Protein AF-A0A8H5H8T7-F1 (afdb_monomer)

Organism: NCBI:txid117010

pLDDT: mean 87.68, std 16.03, range [37.44, 98.06]

Foldseek 3Di:
DDDDDDDPVVVVVVLVVLLQVLLVVLLVLLVVLVPDDPPDDGDDLVRSQVVSQVVCCVPVVDRDGDDSVVSVCVNVVNHDPVVVVLVVDPDDPLLVVVLVVVVVVCVVVVHDDDPVVSVVSSVVSVVVLVVLQVVLVVVQVVLVVVVVVLVVVLVVQQVVLVVQCVVCVVVVHDRPDDRDDRDDGDDRDDRPDRRDDPDDPDPPPDDPPPPPPPPPPPDDD

Mean predicted aligned error: 10.7 Å

Sequence (221 aa):
MGGRAKPEDEKRRIFVEIQDKWMDKAVEVYKEEQKKLPGEKRLGLRGVCKLMEERCWKEDKTQISLDKSTLTRRLNGVPSQAKSNANGGWLTEGEADAIINYANQMAREGWPLSRRRILEHANEIKQAHAEALAAWKKLEQERKARKAEMRRTYLEAVKLWDAERDAARLEKRRVRWAKPKQGKFEKAIPRPRKPEIGGSEGEDELQAEPDEEQSEEEDDD

Structure (mmCIF, N/CA/C/O backbone):
data_AF-A0A8H5H8T7-F1
#
_entry.id   AF-A0A8H5H8T7-F1
#
loop_
_atom_site.group_PDB
_atom_site.id
_atom_site.type_symbol
_atom_site.label_atom_id
_atom_site.label_alt_id
_atom_site.label_comp_id
_atom_site.label_asym_id
_atom_site.label_entity_id
_atom_site.label_seq_id
_atom_site.pdbx_PDB_ins_code
_atom_site.Cartn_x
_atom_site.Cartn_y
_atom_site.Cartn_z
_atom_site.occupancy
_atom_site.B_iso_or_equiv
_atom_site.auth_seq_id
_atom_site.auth_comp_id
_atom_site.auth_asym_id
_atom_site.auth_atom_id
_atom_site.pdbx_PDB_model_num
ATOM 1 N N . MET A 1 1 ? -39.290 -0.443 23.636 1.00 49.28 1 MET A N 1
ATOM 2 C CA . MET A 1 1 ? -37.983 -1.084 23.906 1.00 49.28 1 MET A CA 1
ATOM 3 C C . MET A 1 1 ? -36.893 -0.060 23.615 1.00 49.28 1 MET A C 1
ATOM 5 O O . MET A 1 1 ? -36.591 0.160 22.451 1.00 49.28 1 MET A O 1
ATOM 9 N N . GLY A 1 2 ? -36.383 0.649 24.627 1.00 65.69 2 GLY A N 1
ATOM 10 C CA . GLY A 1 2 ? -35.261 1.577 24.427 1.00 65.69 2 GLY A CA 1
ATOM 11 C C . GLY A 1 2 ? -33.999 0.793 24.065 1.00 65.69 2 GLY A C 1
ATOM 12 O O . GLY A 1 2 ? -33.690 -0.192 24.734 1.00 65.69 2 GLY A O 1
ATOM 13 N N . GLY A 1 3 ? -33.314 1.176 22.985 1.00 78.81 3 GLY A N 1
ATOM 14 C CA . GLY A 1 3 ? -32.076 0.518 22.563 1.00 78.81 3 GLY A CA 1
ATOM 15 C C . GLY A 1 3 ? -31.022 0.571 23.671 1.00 78.81 3 GLY A C 1
ATOM 16 O O . GLY A 1 3 ? -30.878 1.593 24.344 1.00 78.81 3 GLY A O 1
ATOM 17 N N . ARG A 1 4 ? -30.292 -0.531 23.882 1.00 85.44 4 ARG A N 1
ATOM 18 C CA . ARG A 1 4 ? -29.160 -0.544 24.818 1.00 85.44 4 ARG A CA 1
ATOM 19 C C . ARG A 1 4 ? -28.134 0.497 24.370 1.00 85.44 4 ARG A C 1
ATOM 21 O O . ARG A 1 4 ? -27.863 0.634 23.179 1.00 85.44 4 ARG A O 1
ATOM 28 N N . ALA A 1 5 ? -27.566 1.224 25.329 1.00 90.31 5 ALA A N 1
ATOM 29 C CA . ALA A 1 5 ? -26.489 2.160 25.044 1.00 90.31 5 ALA A CA 1
ATOM 30 C C . ALA A 1 5 ? -25.315 1.424 24.380 1.00 90.31 5 ALA A C 1
ATOM 32 O O . ALA A 1 5 ? -24.941 0.332 24.811 1.00 90.31 5 ALA A O 1
ATOM 33 N N . LYS A 1 6 ? -24.731 2.038 23.347 1.00 92.31 6 LYS A N 1
ATOM 34 C CA . LYS A 1 6 ? -23.556 1.488 22.664 1.00 92.31 6 LYS A CA 1
ATOM 35 C C . LYS A 1 6 ? -22.368 1.334 23.632 1.00 92.31 6 LYS A C 1
ATOM 37 O O . LYS A 1 6 ? -22.202 2.211 24.497 1.00 92.31 6 LYS A O 1
ATOM 42 N N . PRO A 1 7 ? -21.530 0.293 23.470 1.00 94.31 7 PRO A N 1
ATOM 43 C CA . PRO A 1 7 ? -20.249 0.167 24.159 1.00 94.31 7 PRO A CA 1
ATOM 44 C C . PRO A 1 7 ? -19.359 1.397 23.947 1.00 94.31 7 PRO A C 1
ATOM 46 O O . PRO A 1 7 ? -19.470 2.098 22.939 1.00 94.31 7 PRO A O 1
ATOM 49 N N . GLU A 1 8 ? -18.464 1.667 24.894 1.00 94.12 8 GLU A N 1
ATOM 50 C CA . GLU A 1 8 ? -17.597 2.849 24.843 1.00 94.12 8 GLU A CA 1
ATOM 51 C C . GLU A 1 8 ? -16.650 2.833 23.633 1.00 94.12 8 GLU A C 1
ATOM 53 O O . GLU A 1 8 ? -16.491 3.852 22.962 1.00 94.12 8 GLU A O 1
ATOM 58 N N . ASP A 1 9 ? -16.104 1.668 23.288 1.00 90.38 9 ASP A N 1
ATOM 59 C CA . ASP A 1 9 ? -15.211 1.513 22.135 1.00 90.38 9 ASP A CA 1
ATOM 60 C C . ASP A 1 9 ? -15.915 1.805 20.810 1.00 90.38 9 ASP A C 1
ATOM 62 O O . ASP A 1 9 ? -15.348 2.449 19.928 1.00 90.38 9 ASP A O 1
ATOM 66 N N . GLU A 1 10 ? -17.173 1.382 20.676 1.00 90.19 10 GLU A N 1
ATOM 67 C CA . GLU A 1 10 ? -17.972 1.662 19.483 1.00 90.19 10 GLU A CA 1
ATOM 68 C C . GLU A 1 10 ? -18.228 3.168 19.349 1.00 90.19 10 GLU A C 1
ATOM 70 O O . GLU A 1 10 ? -18.085 3.733 18.267 1.00 90.19 10 GLU A O 1
ATOM 75 N N . LYS A 1 11 ? -18.520 3.851 20.464 1.00 94.19 11 LYS A N 1
ATOM 76 C CA . LYS A 1 11 ? -18.667 5.314 20.482 1.00 94.19 11 LYS A CA 1
ATOM 77 C C . LYS A 1 11 ? -17.374 6.019 20.070 1.00 94.19 11 LYS A C 1
ATOM 79 O O . LYS A 1 11 ? -17.434 6.972 19.298 1.00 94.19 11 LYS A O 1
ATOM 84 N N . ARG A 1 12 ? -16.214 5.551 20.551 1.00 93.38 12 ARG A N 1
ATOM 85 C CA . ARG A 1 12 ? -14.900 6.102 20.175 1.00 93.38 12 ARG A CA 1
ATOM 86 C C . ARG A 1 12 ? -14.615 5.920 18.686 1.00 93.38 12 ARG A C 1
ATOM 88 O O . ARG A 1 12 ? -14.176 6.872 18.053 1.00 93.38 12 ARG A O 1
ATOM 95 N N . ARG A 1 13 ? -14.899 4.740 18.121 1.00 91.38 13 ARG A N 1
ATOM 96 C CA . ARG A 1 13 ? -14.734 4.475 16.678 1.00 91.38 13 ARG A CA 1
ATOM 97 C C . ARG A 1 13 ? -15.587 5.417 15.838 1.00 91.38 13 ARG A C 1
ATOM 99 O O . ARG A 1 13 ? -15.044 6.124 14.999 1.00 91.38 13 ARG A O 1
ATOM 106 N N . ILE A 1 14 ? -16.878 5.514 16.157 1.00 93.44 14 ILE A N 1
ATOM 107 C CA . ILE A 1 14 ? -17.809 6.419 15.469 1.00 93.44 14 ILE A CA 1
ATOM 108 C C . ILE A 1 14 ? -17.325 7.872 15.564 1.00 93.44 14 ILE A C 1
ATOM 110 O O . ILE A 1 14 ? -17.352 8.601 14.578 1.00 93.44 14 ILE A O 1
ATOM 114 N N . PHE A 1 15 ? -16.846 8.303 16.735 1.00 95.31 15 PHE A N 1
ATOM 115 C CA . PHE A 1 15 ? -16.309 9.653 16.900 1.00 95.31 15 PHE A CA 1
ATOM 116 C C . PHE A 1 15 ? -15.083 9.907 16.010 1.00 95.31 15 PHE A C 1
ATOM 118 O O . PHE A 1 15 ? -15.017 10.946 15.356 1.00 95.31 15 PHE A O 1
ATOM 125 N N . VAL A 1 16 ? -14.135 8.965 15.954 1.00 94.00 16 VAL A N 1
ATOM 126 C CA . VAL A 1 16 ? -12.942 9.068 15.096 1.00 94.00 16 VAL A CA 1
ATOM 127 C C . VAL A 1 16 ? -13.328 9.095 13.618 1.00 94.00 16 VAL A C 1
ATOM 129 O O . VAL A 1 16 ? -12.803 9.923 12.880 1.00 94.00 16 VAL A O 1
ATOM 132 N N . GLU A 1 17 ? -14.272 8.255 13.191 1.00 94.00 17 GLU A N 1
ATOM 133 C CA . GLU A 1 17 ? -14.780 8.233 11.812 1.00 94.00 17 GLU A CA 1
ATOM 134 C C . GLU A 1 17 ? -15.420 9.568 11.420 1.00 94.00 17 GLU A C 1
ATOM 136 O O . GLU A 1 17 ? -15.121 10.116 10.358 1.00 94.00 17 GLU A O 1
ATOM 141 N N . ILE A 1 18 ? -16.255 10.133 12.297 1.00 96.56 18 ILE A N 1
ATOM 142 C CA . ILE A 1 18 ? -16.854 11.455 12.092 1.00 96.56 18 ILE A CA 1
ATOM 143 C C . ILE A 1 18 ? -15.755 12.520 12.020 1.00 96.56 18 ILE A C 1
ATOM 145 O O . ILE A 1 18 ? -15.755 13.347 11.108 1.00 96.56 18 ILE A O 1
ATOM 149 N N . GLN A 1 19 ? -14.791 12.503 12.941 1.00 96.00 19 GLN A N 1
ATOM 150 C CA . GLN A 1 19 ? -13.699 13.473 12.940 1.00 96.00 19 GLN A CA 1
ATOM 151 C C . GLN A 1 19 ? -12.858 13.390 11.656 1.00 96.00 19 GLN A C 1
ATOM 153 O O . GLN A 1 19 ? -12.556 14.427 11.067 1.00 96.00 19 GLN A O 1
ATOM 158 N N . ASP A 1 20 ? -12.526 12.182 11.190 1.00 95.75 20 ASP A N 1
ATOM 159 C CA . ASP A 1 20 ? -11.781 11.960 9.947 1.00 95.75 20 ASP A CA 1
ATOM 160 C C . ASP A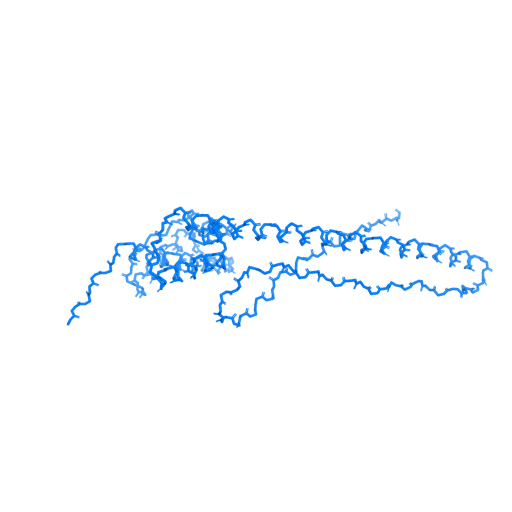 1 20 ? -12.579 12.413 8.715 1.00 95.75 20 ASP A C 1
ATOM 162 O O . ASP A 1 20 ? -12.031 13.130 7.876 1.00 95.75 20 ASP A O 1
ATOM 166 N N . LYS A 1 21 ? -13.881 12.096 8.646 1.00 96.56 21 LYS A N 1
ATOM 167 C CA . LYS A 1 21 ? -14.803 12.572 7.597 1.00 96.56 21 LYS A CA 1
ATOM 168 C C . LYS A 1 21 ? -14.786 14.098 7.492 1.00 96.56 21 LYS A C 1
ATOM 170 O O . LYS A 1 21 ? -14.656 14.650 6.401 1.00 96.56 21 LYS A O 1
ATOM 175 N N . TRP A 1 22 ? -14.913 14.795 8.620 1.00 97.88 22 TRP A N 1
ATOM 176 C CA . TRP A 1 22 ? -14.922 16.260 8.633 1.00 97.88 22 TRP A CA 1
ATOM 177 C C . TRP A 1 22 ? -13.547 16.875 8.384 1.00 97.88 22 TRP A C 1
ATOM 179 O O . TRP A 1 22 ? -13.467 17.947 7.785 1.00 97.88 22 TRP A O 1
ATOM 189 N N . MET A 1 23 ? -12.470 16.198 8.783 1.00 97.62 23 MET A N 1
ATOM 190 C CA . MET A 1 23 ? -11.109 16.622 8.461 1.00 97.62 23 MET A CA 1
ATOM 191 C C . MET A 1 23 ? -10.834 16.521 6.955 1.00 97.62 23 MET A C 1
ATOM 193 O O . MET A 1 23 ? -10.253 17.441 6.386 1.00 97.62 23 MET A O 1
ATOM 197 N N . ASP A 1 24 ? -11.289 15.452 6.296 1.00 96.81 24 ASP A N 1
ATOM 198 C CA . ASP A 1 24 ? -11.138 15.284 4.847 1.00 96.81 24 ASP A CA 1
ATOM 199 C C . ASP A 1 24 ? -11.961 16.352 4.085 1.00 96.81 24 ASP A C 1
ATOM 201 O O . ASP A 1 24 ? -11.412 17.046 3.226 1.00 96.81 24 ASP A O 1
ATOM 205 N N . LYS A 1 25 ? -13.212 16.626 4.499 1.00 97.81 25 LYS A N 1
ATOM 206 C CA . LYS A 1 25 ? -14.002 17.767 3.977 1.00 97.81 25 LYS A CA 1
ATOM 207 C C . LYS A 1 25 ? -13.293 19.117 4.181 1.00 97.81 25 LYS A C 1
ATOM 209 O O . LYS A 1 25 ? -13.325 19.982 3.308 1.00 97.81 25 LYS A O 1
ATOM 214 N N . ALA A 1 26 ? -12.642 19.324 5.329 1.00 98.00 26 ALA A N 1
ATOM 215 C CA . ALA A 1 26 ? -11.899 20.556 5.608 1.00 98.00 26 ALA A CA 1
ATOM 216 C C . ALA A 1 26 ? -10.717 20.752 4.643 1.00 98.00 26 ALA A C 1
ATOM 218 O O . ALA A 1 26 ? -10.440 21.879 4.226 1.00 98.00 26 ALA A O 1
ATOM 219 N N . VAL A 1 27 ? -10.029 19.665 4.272 1.00 97.94 27 VAL A N 1
ATOM 220 C CA . VAL A 1 27 ? -8.942 19.686 3.280 1.00 97.94 27 VAL A CA 1
ATOM 221 C C . VAL A 1 27 ? -9.466 20.132 1.917 1.00 97.94 27 VAL A C 1
ATOM 223 O O . VAL A 1 27 ? -8.838 20.975 1.276 1.00 97.94 27 VAL A O 1
ATOM 226 N N . GLU A 1 28 ? -10.606 19.596 1.483 1.00 97.69 28 GLU A N 1
ATOM 227 C CA . GLU A 1 28 ? -11.241 19.948 0.206 1.00 97.69 28 GLU A CA 1
ATOM 228 C C . GLU A 1 28 ? -11.635 21.424 0.165 1.00 97.69 28 GLU A C 1
ATOM 230 O O . GLU A 1 28 ? -11.179 22.155 -0.716 1.00 97.69 28 GLU A O 1
ATOM 235 N N . VAL A 1 29 ? -12.365 21.893 1.182 1.00 97.69 29 VAL A N 1
ATOM 236 C CA . VAL A 1 29 ? -12.776 23.302 1.287 1.00 97.69 29 VAL A CA 1
ATOM 237 C C . VAL A 1 29 ? -11.561 24.227 1.289 1.00 97.69 29 VAL A C 1
ATOM 239 O O . VAL A 1 29 ? -11.560 25.252 0.613 1.00 97.69 29 VAL A O 1
ATOM 242 N N . TYR A 1 30 ? -10.484 23.873 1.995 1.00 97.62 30 TYR A N 1
ATOM 243 C CA . TYR A 1 30 ? -9.270 24.687 1.974 1.00 97.62 30 TYR A CA 1
ATOM 244 C C . TYR A 1 30 ? -8.609 24.723 0.587 1.00 97.62 30 TYR A C 1
ATOM 246 O O . TYR A 1 30 ? -8.163 25.785 0.150 1.00 97.62 30 TYR A O 1
ATOM 254 N N . LYS A 1 31 ? -8.556 23.593 -0.131 1.00 96.44 31 LYS A N 1
ATOM 255 C CA . LYS A 1 31 ? -8.033 23.545 -1.507 1.00 96.44 31 LYS A CA 1
ATOM 256 C C . LYS A 1 31 ? -8.865 24.406 -2.459 1.00 96.44 31 LYS A C 1
ATOM 258 O O . LYS A 1 31 ? -8.295 25.054 -3.332 1.00 96.44 31 LYS A O 1
ATOM 263 N N . GLU A 1 32 ? -10.183 24.441 -2.289 1.00 95.62 32 GLU A N 1
ATOM 264 C CA . GLU A 1 32 ? -11.080 25.316 -3.054 1.00 95.62 32 GLU A CA 1
ATOM 265 C C . GLU A 1 32 ? -10.865 26.797 -2.720 1.00 95.62 32 GLU A C 1
ATOM 267 O O . GLU A 1 32 ? -10.724 27.619 -3.623 1.00 95.62 32 GLU A O 1
ATOM 272 N N . GLU A 1 33 ? -10.741 27.140 -1.434 1.00 94.62 33 GLU A N 1
ATOM 273 C CA . GLU A 1 33 ? -10.436 28.503 -0.979 1.00 94.62 33 GLU A CA 1
ATOM 274 C C . GLU A 1 33 ? -9.112 29.030 -1.556 1.00 94.62 33 GLU A C 1
ATOM 276 O O . GLU A 1 33 ? -9.006 30.213 -1.885 1.00 94.62 33 GLU A O 1
ATOM 281 N N . GLN A 1 34 ? -8.104 28.166 -1.731 1.00 92.00 34 GLN A N 1
ATOM 282 C CA . GLN A 1 34 ? -6.826 28.558 -2.339 1.00 92.00 34 GLN A CA 1
ATOM 283 C C . GLN A 1 34 ? -6.922 28.860 -3.840 1.00 92.00 34 GLN A C 1
ATOM 285 O O . GLN A 1 34 ? -6.110 29.632 -4.349 1.00 92.00 34 GLN A O 1
ATOM 290 N N . LYS A 1 35 ? -7.917 28.305 -4.543 1.00 93.38 35 LYS A N 1
ATOM 291 C CA . LYS A 1 35 ? -8.147 28.561 -5.976 1.00 93.38 35 LYS A CA 1
ATOM 292 C C . LYS A 1 35 ? -8.864 29.887 -6.246 1.00 93.38 35 LYS A C 1
ATOM 294 O O . LYS A 1 35 ? -8.907 30.318 -7.395 1.00 93.38 35 LYS A O 1
ATOM 299 N N . LYS A 1 36 ? -9.430 30.537 -5.223 1.00 93.19 36 LYS A N 1
ATOM 300 C CA . LYS A 1 36 ? -10.144 31.814 -5.379 1.00 93.19 36 LYS A CA 1
ATOM 301 C C . LYS A 1 36 ? -9.232 32.917 -5.905 1.00 93.19 36 LYS A C 1
ATOM 303 O O . LYS A 1 36 ? -8.044 32.962 -5.579 1.00 93.19 36 LYS A O 1
ATOM 308 N N . LEU A 1 37 ? -9.795 33.841 -6.680 1.00 85.94 37 LEU A N 1
ATOM 309 C CA . LEU A 1 37 ? -9.050 34.940 -7.293 1.00 85.94 37 LEU A CA 1
ATOM 310 C C . LEU A 1 37 ? -8.370 35.839 -6.240 1.00 85.94 37 LEU A C 1
ATOM 312 O O . LEU A 1 37 ? -8.864 35.979 -5.114 1.00 85.94 37 LEU A O 1
ATOM 316 N N . PRO A 1 38 ? -7.221 36.452 -6.575 1.00 78.00 38 PRO A N 1
ATOM 317 C CA . PRO A 1 38 ? -6.584 37.434 -5.707 1.00 78.00 38 PRO A CA 1
ATOM 318 C C . PRO A 1 38 ? -7.497 38.664 -5.566 1.00 78.00 38 PRO A C 1
ATOM 320 O O . PRO A 1 38 ? -7.753 39.364 -6.539 1.00 78.00 38 PRO A O 1
ATOM 323 N N . GLY A 1 39 ? -8.015 38.906 -4.359 1.00 82.94 39 GLY A N 1
ATOM 324 C CA . GLY A 1 39 ? -8.925 40.022 -4.052 1.00 82.94 39 GLY A CA 1
ATOM 325 C C . GLY A 1 39 ? -10.120 39.620 -3.185 1.00 82.94 39 GLY A C 1
ATOM 326 O O . GLY A 1 39 ? -10.625 40.432 -2.412 1.00 82.94 39 GLY A O 1
ATOM 327 N N . GLU A 1 40 ? -10.525 38.350 -3.231 1.00 88.62 40 GLU A N 1
ATOM 328 C CA . GLU A 1 40 ? -11.533 37.816 -2.315 1.00 88.62 40 GLU A CA 1
ATOM 329 C C . GLU A 1 40 ? -10.920 37.477 -0.950 1.00 88.62 40 GLU A C 1
ATOM 331 O O . GLU A 1 40 ? -9.778 37.019 -0.843 1.00 88.62 40 GLU A O 1
ATOM 336 N N . LYS A 1 41 ? -11.690 37.679 0.127 1.00 90.38 41 LYS A N 1
ATOM 337 C CA . LYS A 1 41 ? -11.270 37.289 1.478 1.00 90.38 41 LYS A CA 1
ATOM 338 C C . LYS A 1 41 ? -11.201 35.763 1.566 1.00 90.38 41 LYS A C 1
ATOM 340 O O . LYS A 1 41 ? -12.230 35.104 1.691 1.00 90.38 41 LYS A O 1
ATOM 345 N N . ARG A 1 42 ? -9.986 35.215 1.530 1.00 93.88 42 ARG A N 1
ATOM 346 C CA . ARG A 1 42 ? -9.734 33.778 1.701 1.00 93.88 42 ARG A CA 1
ATOM 347 C C . ARG A 1 42 ? -9.799 33.386 3.171 1.00 93.88 42 ARG A C 1
ATOM 349 O O . ARG A 1 42 ? -9.248 34.072 4.037 1.00 93.88 42 ARG A O 1
ATOM 356 N N . LEU A 1 43 ? -10.428 32.249 3.452 1.00 94.88 43 LEU A N 1
ATOM 357 C CA . LEU A 1 43 ? -10.388 31.667 4.789 1.00 94.88 43 LEU A CA 1
ATOM 358 C C . LEU A 1 43 ? -9.017 31.028 5.043 1.00 94.88 43 LEU A C 1
ATOM 360 O O . LEU A 1 43 ? -8.555 30.166 4.300 1.00 94.88 43 LEU A O 1
ATOM 364 N N . GLY A 1 44 ? -8.361 31.433 6.132 1.00 95.62 44 GLY A N 1
ATOM 365 C CA . GLY A 1 44 ? -7.180 30.727 6.630 1.00 95.62 44 GLY A CA 1
ATOM 366 C C . GLY A 1 44 ? -7.551 29.369 7.240 1.00 95.62 44 GLY A C 1
ATOM 367 O O . GLY A 1 44 ? -8.705 29.138 7.598 1.00 95.62 44 GLY A O 1
ATOM 368 N N . LEU A 1 45 ? -6.558 28.499 7.456 1.00 96.69 45 LEU A N 1
ATOM 369 C CA . LEU A 1 45 ? -6.741 27.145 8.014 1.00 96.69 45 LEU A CA 1
ATOM 370 C C . LEU A 1 45 ? -7.634 27.109 9.268 1.00 96.69 45 LEU A C 1
ATOM 372 O O . LEU A 1 45 ? -8.567 26.320 9.347 1.00 96.69 45 LEU A O 1
ATOM 376 N N . ARG A 1 46 ? -7.396 28.010 10.237 1.00 97.56 46 ARG A N 1
ATOM 377 C CA . ARG A 1 46 ? -8.214 28.099 11.464 1.00 97.56 46 ARG A CA 1
ATOM 378 C C . ARG A 1 46 ? -9.674 28.469 11.178 1.00 97.56 46 ARG A C 1
ATOM 380 O O . ARG A 1 46 ? -10.557 28.023 11.901 1.00 97.56 46 ARG A O 1
ATOM 387 N N . GLY A 1 47 ? -9.912 29.313 10.172 1.00 97.44 47 GLY A N 1
ATOM 388 C CA . GLY A 1 47 ? -11.256 29.709 9.755 1.00 97.44 47 GLY A CA 1
ATOM 389 C C . GLY A 1 47 ? -12.009 28.537 9.134 1.00 97.44 47 GLY A C 1
ATOM 390 O O . GLY A 1 47 ? -13.157 28.300 9.494 1.00 97.44 47 GLY A O 1
ATOM 391 N N . VAL A 1 48 ? -11.330 27.754 8.289 1.00 97.81 48 VAL A N 1
ATOM 392 C CA . VAL A 1 48 ? -11.890 26.523 7.715 1.00 97.81 48 VAL A CA 1
ATOM 393 C C . VAL A 1 48 ? -12.213 25.498 8.805 1.00 97.81 48 VAL A C 1
ATOM 395 O O . VAL A 1 48 ? -13.317 24.963 8.798 1.00 97.81 48 VAL A O 1
ATOM 398 N N . CYS A 1 49 ? -11.323 25.277 9.783 1.00 98.06 49 CYS A N 1
ATOM 399 C CA . CYS A 1 49 ? -11.606 24.376 10.910 1.00 98.06 49 CYS A CA 1
ATOM 400 C C . CYS A 1 49 ? -12.894 24.769 11.650 1.00 98.06 49 CYS A C 1
ATOM 402 O O . CYS A 1 49 ? -13.786 23.940 11.781 1.00 98.06 49 CYS A O 1
ATOM 404 N N . LYS A 1 50 ? -13.030 26.039 12.063 1.00 97.94 50 LYS A N 1
ATOM 405 C CA . LYS A 1 50 ? -14.233 26.524 12.765 1.00 97.94 50 LYS A CA 1
ATOM 406 C C . LYS A 1 50 ? -15.501 26.367 11.927 1.00 97.94 50 LYS A C 1
ATOM 408 O O . LYS A 1 50 ? -16.518 25.899 12.426 1.00 97.94 50 LYS A O 1
ATOM 413 N N . LEU A 1 51 ? -15.426 26.711 10.639 1.00 97.62 51 LEU A N 1
ATOM 414 C CA . LEU A 1 51 ? -16.545 26.549 9.713 1.00 97.62 51 LEU A CA 1
ATOM 415 C C . LEU A 1 51 ? -16.991 25.080 9.627 1.00 97.62 51 LEU A C 1
ATOM 41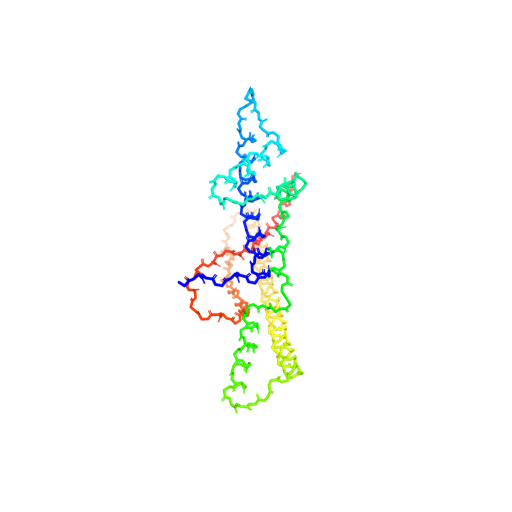7 O O . LEU A 1 51 ? -18.188 24.800 9.600 1.00 97.62 51 LEU A O 1
ATOM 421 N N . MET A 1 52 ? -16.042 24.141 9.581 1.00 98.06 52 MET A N 1
ATOM 422 C CA . MET A 1 52 ? -16.351 22.711 9.531 1.00 98.06 52 MET A CA 1
ATOM 423 C C . MET A 1 52 ? -16.879 22.174 10.866 1.00 98.06 52 MET A C 1
ATOM 425 O O . MET A 1 52 ? -17.792 21.354 10.849 1.00 98.06 52 MET A O 1
ATOM 429 N N . GLU A 1 53 ? -16.387 22.657 12.010 1.00 97.88 53 GLU A N 1
ATOM 430 C CA . GLU A 1 53 ? -16.942 22.320 13.332 1.00 97.88 53 GLU A CA 1
ATOM 431 C C . GLU A 1 53 ? -18.418 22.745 13.444 1.00 97.88 53 GLU A C 1
ATOM 433 O O . GLU A 1 53 ? -19.268 21.955 13.861 1.00 97.88 53 GLU A O 1
ATOM 438 N N . GLU A 1 54 ? -18.754 23.958 12.991 1.00 97.81 54 GLU A N 1
ATOM 439 C CA . GLU A 1 54 ? -20.138 24.450 12.958 1.00 97.81 54 GLU A CA 1
ATOM 440 C C . GLU A 1 54 ? -21.031 23.632 12.015 1.00 97.81 54 GLU A C 1
ATOM 442 O O . GLU A 1 54 ? -22.197 23.373 12.327 1.00 97.81 54 GLU A O 1
ATOM 447 N N . ARG A 1 55 ? -20.505 23.216 10.854 1.00 97.62 55 ARG A N 1
ATOM 448 C CA . ARG A 1 55 ? -21.233 22.344 9.918 1.00 97.62 55 ARG A CA 1
ATOM 449 C C . ARG A 1 55 ? -21.448 20.946 10.496 1.00 97.62 55 ARG A C 1
ATOM 451 O O . ARG A 1 55 ? -22.556 20.431 10.387 1.00 97.62 55 ARG A O 1
ATOM 458 N N . CYS A 1 56 ? -20.449 20.381 11.170 1.00 97.44 56 CYS A N 1
ATOM 459 C CA . CYS A 1 56 ? -20.563 19.094 11.856 1.00 97.44 56 CYS A CA 1
ATOM 460 C C . CYS A 1 56 ? -21.679 19.108 12.904 1.00 97.44 56 CYS A C 1
ATOM 462 O O . CYS A 1 56 ? -22.507 18.198 12.945 1.00 97.44 56 CYS A O 1
ATOM 464 N N . TRP A 1 57 ? -21.776 20.185 13.687 1.00 97.19 57 TRP A N 1
ATOM 465 C CA . TRP A 1 57 ? -22.865 20.338 14.648 1.00 97.19 57 TRP A CA 1
ATOM 466 C C . TRP A 1 57 ? -24.250 20.394 13.983 1.00 97.19 57 TRP A C 1
ATOM 468 O O . TRP A 1 57 ? -25.211 19.832 14.506 1.00 97.19 57 TRP A O 1
ATOM 478 N N . LYS A 1 58 ? -24.365 21.043 12.820 1.00 97.38 58 LYS A N 1
ATOM 479 C CA . LYS A 1 58 ? -25.634 21.146 12.080 1.00 97.38 58 LYS A CA 1
ATOM 480 C C . LYS A 1 58 ? -26.055 19.822 11.435 1.00 97.38 58 LYS A C 1
ATOM 482 O O . LYS A 1 58 ? -27.233 19.484 11.493 1.00 97.38 58 LYS A O 1
ATOM 487 N N . GLU A 1 59 ? -25.115 19.104 10.819 1.00 96.94 59 GLU A N 1
ATOM 488 C CA . GLU A 1 59 ? -25.380 17.863 10.077 1.00 96.94 59 GLU A CA 1
ATOM 489 C C . GLU A 1 59 ? -25.421 16.634 10.996 1.00 96.94 59 GLU A C 1
ATOM 491 O O . GLU A 1 59 ? -26.448 15.966 11.098 1.00 96.94 59 GLU A O 1
ATOM 496 N N . ASP A 1 60 ? -24.317 16.356 11.693 1.00 95.06 60 ASP A N 1
ATOM 497 C CA . ASP A 1 60 ? -24.120 15.111 12.444 1.00 95.06 60 ASP A CA 1
ATOM 498 C C . ASP A 1 60 ? -24.483 15.267 13.939 1.00 95.06 60 ASP A C 1
ATOM 500 O O . ASP A 1 60 ? -24.560 14.277 14.667 1.00 95.06 60 ASP A O 1
ATOM 504 N N . LYS A 1 61 ? -24.750 16.500 14.410 1.00 95.94 61 LYS A N 1
ATOM 505 C CA . LYS A 1 61 ? -25.080 16.837 15.817 1.00 95.94 61 LYS A CA 1
ATOM 506 C C . LYS A 1 61 ? -24.032 16.365 16.822 1.00 95.94 61 LYS A C 1
ATOM 508 O O . LYS A 1 61 ? -24.320 16.135 17.997 1.00 95.94 61 LYS A O 1
ATOM 513 N N . THR A 1 62 ? -22.796 16.240 16.362 1.00 95.31 62 THR A N 1
ATOM 514 C CA . THR A 1 62 ? -21.640 15.893 17.179 1.00 95.31 62 THR A CA 1
ATOM 515 C C . THR A 1 62 ? -20.729 17.095 17.284 1.00 95.31 62 THR A C 1
ATOM 517 O O . THR A 1 62 ? -20.335 17.680 16.278 1.00 95.31 62 THR A O 1
ATOM 520 N N . GLN A 1 63 ? -20.379 17.470 18.509 1.00 96.06 63 GLN A N 1
ATOM 521 C CA . GLN A 1 63 ? -19.387 18.508 18.722 1.00 96.06 63 GLN A CA 1
ATOM 522 C C . GLN A 1 63 ? -17.999 17.888 18.563 1.00 96.06 63 GLN A C 1
ATOM 524 O O . GLN A 1 63 ? -17.585 17.051 19.364 1.00 96.06 63 GLN A O 1
ATOM 529 N N . ILE A 1 64 ? -17.297 18.280 17.505 1.00 96.88 64 ILE A N 1
ATOM 530 C CA . ILE A 1 64 ? -15.919 17.865 17.242 1.00 96.88 64 ILE A CA 1
ATOM 531 C C . ILE A 1 64 ? -14.991 19.069 17.371 1.00 96.88 64 ILE A C 1
ATOM 533 O O . ILE A 1 64 ? -15.428 20.206 17.208 1.00 96.88 64 ILE A O 1
ATOM 537 N N . SER A 1 65 ? -13.710 18.810 17.632 1.00 96.94 65 SER A N 1
ATOM 538 C CA . SER A 1 65 ? -12.662 19.820 17.502 1.00 96.94 65 SER A CA 1
ATOM 539 C C . SER A 1 65 ? -11.683 19.420 16.400 1.00 96.94 65 SER A C 1
ATOM 541 O O . SER A 1 65 ? -11.196 18.285 16.364 1.00 96.94 65 SER A O 1
ATOM 543 N N . LEU A 1 66 ? -11.416 20.348 15.485 1.00 97.00 66 LEU A N 1
ATOM 544 C CA . LEU A 1 66 ? -10.526 20.193 14.343 1.00 97.00 66 LEU A CA 1
ATOM 545 C C . LEU A 1 66 ? -9.297 21.079 14.538 1.00 97.00 66 LEU A C 1
ATOM 547 O O . LEU A 1 66 ? -9.343 22.303 14.408 1.00 97.00 66 LEU A O 1
ATOM 551 N N . ASP A 1 67 ? -8.156 20.454 14.815 1.00 97.06 67 ASP A N 1
ATOM 552 C CA . ASP A 1 67 ? -6.912 21.187 15.003 1.00 97.06 67 ASP A CA 1
ATOM 553 C C . ASP A 1 67 ? -6.254 21.587 13.668 1.00 97.06 67 ASP A C 1
ATOM 555 O O . ASP A 1 67 ? -6.128 20.790 12.732 1.00 97.06 67 ASP A O 1
ATOM 559 N N . LYS A 1 68 ? -5.753 22.828 13.608 1.00 97.44 68 LYS A N 1
ATOM 560 C CA . LYS A 1 68 ? -5.117 23.382 12.404 1.00 97.44 68 LYS A CA 1
ATOM 561 C C . LYS A 1 68 ? -3.865 22.612 11.979 1.00 97.44 68 LYS A C 1
ATOM 563 O O . LYS A 1 68 ? -3.589 22.545 10.787 1.00 97.44 68 LYS A O 1
ATOM 568 N N . SER A 1 69 ? -3.089 22.066 12.921 1.00 97.44 69 SER A N 1
ATOM 569 C CA . SER A 1 69 ? -1.835 21.375 12.599 1.00 97.44 69 SER A CA 1
ATOM 570 C C . SER A 1 69 ? -2.123 20.024 11.954 1.00 97.44 69 SER A C 1
ATOM 572 O O . SER A 1 69 ? -1.439 19.632 11.010 1.00 97.44 69 SER A O 1
ATOM 574 N N . THR A 1 70 ? -3.204 19.367 12.381 1.00 97.31 70 THR A N 1
ATOM 575 C CA . THR A 1 70 ? -3.694 18.138 11.750 1.00 97.31 70 THR A CA 1
ATOM 576 C C . THR A 1 70 ? -4.148 18.407 10.318 1.00 97.31 70 THR A C 1
ATOM 578 O O . THR A 1 70 ? -3.755 17.672 9.413 1.00 97.31 70 THR A O 1
ATOM 581 N N . LEU A 1 71 ? -4.877 19.505 10.085 1.00 97.62 71 LEU A N 1
ATOM 582 C CA . LEU A 1 71 ? -5.264 19.928 8.736 1.00 97.62 71 LEU A CA 1
ATOM 583 C C . LEU A 1 71 ? -4.038 20.203 7.844 1.00 97.62 71 LEU A C 1
ATOM 585 O O . LEU A 1 71 ? -3.985 19.738 6.708 1.00 97.62 71 LEU A O 1
ATOM 589 N N . THR A 1 72 ? -3.013 20.890 8.363 1.00 97.81 72 THR A N 1
ATOM 590 C CA . THR A 1 72 ? -1.747 21.102 7.638 1.00 97.81 72 THR A CA 1
ATOM 591 C C . THR A 1 72 ? -1.054 19.784 7.287 1.00 97.81 72 THR A C 1
ATOM 593 O O . THR A 1 72 ? -0.621 19.605 6.152 1.00 97.81 72 THR A O 1
ATOM 596 N N . ARG A 1 73 ? -0.981 18.827 8.222 1.00 97.56 73 ARG A N 1
ATOM 597 C CA . ARG A 1 73 ? -0.389 17.503 7.957 1.00 97.56 73 ARG A CA 1
ATOM 598 C C . ARG A 1 73 ? -1.139 16.752 6.858 1.00 97.56 73 ARG A C 1
ATOM 600 O O . ARG A 1 73 ? -0.500 16.162 5.993 1.00 97.56 73 ARG A O 1
ATOM 607 N N . ARG A 1 74 ? -2.473 16.824 6.857 1.00 97.00 74 ARG A N 1
ATOM 608 C CA . ARG A 1 74 ? -3.318 16.215 5.818 1.00 97.00 74 ARG A CA 1
ATOM 609 C C . ARG A 1 74 ? -3.102 16.837 4.447 1.00 97.00 74 ARG A C 1
ATOM 611 O O . ARG A 1 74 ? -3.031 16.115 3.459 1.00 97.00 74 ARG A O 1
ATOM 618 N N . LEU A 1 75 ? -2.955 18.159 4.387 1.00 96.50 75 LEU A N 1
ATOM 619 C CA . LEU A 1 75 ? -2.626 18.865 3.147 1.00 96.50 75 LEU A CA 1
ATOM 620 C C . LEU A 1 75 ? -1.271 18.430 2.580 1.00 96.50 75 LEU A C 1
ATOM 622 O O . LEU A 1 75 ? -1.140 18.309 1.367 1.00 96.50 75 LEU A O 1
ATOM 626 N N . ASN A 1 76 ? -0.315 18.113 3.455 1.00 96.75 76 ASN A N 1
ATOM 627 C CA . ASN A 1 76 ? 0.990 17.559 3.085 1.00 96.75 76 ASN A CA 1
ATOM 628 C C . ASN A 1 76 ? 0.950 16.047 2.780 1.00 96.75 76 ASN A C 1
ATOM 630 O O . ASN A 1 76 ? 1.997 15.412 2.709 1.00 96.75 76 ASN A O 1
ATOM 634 N N . GLY A 1 77 ? -0.237 15.450 2.643 1.00 95.38 77 GLY A N 1
ATOM 635 C CA . GLY A 1 77 ? -0.401 14.045 2.272 1.00 95.38 77 GLY A CA 1
ATOM 636 C C . GLY A 1 77 ? -0.212 13.043 3.413 1.00 95.38 77 GLY A C 1
ATOM 637 O O . GLY A 1 77 ? -0.216 11.844 3.158 1.00 95.38 77 GLY A O 1
ATOM 638 N N . VAL A 1 78 ? -0.077 13.483 4.671 1.00 95.81 78 VAL A N 1
ATOM 639 C CA . VAL A 1 78 ? 0.015 12.554 5.809 1.00 95.81 78 VAL A CA 1
ATOM 640 C C . VAL A 1 78 ? -1.378 11.979 6.109 1.00 95.81 78 VAL A C 1
ATOM 642 O O . VAL A 1 78 ? -2.269 12.755 6.467 1.00 95.81 78 VAL A O 1
ATOM 645 N N . PRO A 1 79 ? -1.594 10.654 6.005 1.00 93.12 79 PRO A N 1
ATOM 646 C CA . PRO A 1 79 ? -2.897 10.040 6.258 1.00 93.12 79 PRO A CA 1
ATOM 647 C C . PRO A 1 79 ? -3.318 10.124 7.733 1.00 93.12 79 PRO A C 1
ATOM 649 O O . PRO A 1 79 ? -2.530 10.464 8.620 1.00 93.12 79 PRO A O 1
ATOM 652 N N . SER A 1 80 ? -4.587 9.805 8.017 1.00 92.12 80 SER A N 1
ATOM 653 C CA . SER A 1 80 ? -5.047 9.675 9.405 1.00 92.12 80 SER A CA 1
ATOM 654 C C . SER A 1 80 ? -4.311 8.561 10.123 1.00 92.12 80 SER A C 1
ATOM 656 O O . SER A 1 80 ? -3.848 7.611 9.494 1.00 92.12 80 SER A O 1
ATOM 658 N N . GLN A 1 81 ? -4.229 8.643 11.450 1.00 88.94 81 GLN A N 1
ATOM 659 C CA . GLN A 1 81 ? -3.696 7.534 12.233 1.00 88.94 81 GLN A CA 1
ATOM 660 C C . GLN A 1 81 ? -4.538 6.268 12.023 1.00 88.94 81 GLN A C 1
ATOM 662 O O . GLN A 1 81 ? -3.970 5.191 11.903 1.00 88.94 81 GLN A O 1
ATOM 667 N N . ALA A 1 82 ? -5.865 6.390 11.894 1.00 85.62 82 ALA A N 1
ATOM 668 C CA . ALA A 1 82 ? -6.738 5.256 11.601 1.00 85.62 82 ALA A CA 1
ATOM 669 C C . ALA A 1 82 ? -6.433 4.632 10.226 1.00 85.62 82 ALA A C 1
ATOM 671 O O . ALA A 1 82 ? -6.206 3.430 10.150 1.00 85.62 82 ALA A O 1
ATOM 672 N N . LYS A 1 83 ? -6.319 5.445 9.165 1.00 86.12 83 LYS A N 1
ATOM 673 C CA . LYS A 1 83 ? -5.926 5.011 7.811 1.00 86.12 83 LYS A CA 1
ATOM 674 C C . LYS A 1 83 ? -4.513 4.413 7.794 1.00 86.12 83 LYS A C 1
ATOM 676 O O . LYS A 1 83 ? -4.281 3.385 7.169 1.00 86.12 83 LYS A O 1
ATOM 681 N N . SER A 1 84 ? -3.574 5.018 8.519 1.00 86.50 84 SER A N 1
ATOM 682 C CA . SER A 1 84 ? -2.198 4.510 8.638 1.00 86.50 84 SER A CA 1
ATOM 683 C C . SER A 1 84 ? -2.162 3.159 9.342 1.00 86.50 84 SER A C 1
ATOM 685 O O . SER A 1 84 ? -1.487 2.248 8.881 1.00 86.50 84 SER A O 1
ATOM 687 N N . ASN A 1 85 ? -2.908 3.017 10.440 1.00 84.25 85 ASN A N 1
ATOM 688 C CA . ASN A 1 85 ? -2.975 1.780 11.211 1.00 84.25 85 ASN A CA 1
ATOM 689 C C . ASN A 1 85 ? -3.710 0.672 10.451 1.00 84.25 85 ASN A C 1
ATOM 691 O O . ASN A 1 85 ? -3.323 -0.484 10.581 1.00 84.25 85 ASN A O 1
ATOM 695 N N . ALA A 1 86 ? -4.725 1.014 9.651 1.00 78.38 86 ALA A N 1
ATOM 696 C CA . ALA A 1 86 ? -5.390 0.067 8.760 1.00 78.38 86 ALA A CA 1
ATOM 697 C C . ALA A 1 86 ? -4.390 -0.534 7.759 1.00 78.38 86 ALA A C 1
ATOM 699 O O . ALA A 1 86 ? -4.330 -1.748 7.593 1.00 78.38 86 ALA A O 1
ATOM 700 N N . ASN A 1 87 ? -3.519 0.302 7.185 1.00 76.38 87 ASN A N 1
ATOM 701 C CA . ASN A 1 87 ? -2.467 -0.151 6.270 1.00 76.38 87 ASN A CA 1
ATOM 702 C C . ASN A 1 87 ? -1.292 -0.845 6.985 1.00 76.38 87 ASN A C 1
ATOM 704 O O . ASN A 1 87 ? -0.603 -1.668 6.388 1.00 76.38 87 ASN A O 1
ATOM 708 N N . GLY A 1 88 ? -1.046 -0.498 8.250 1.00 75.31 88 GLY A N 1
ATOM 709 C CA . GLY A 1 88 ? 0.042 -1.019 9.081 1.00 75.31 88 GLY A CA 1
ATOM 710 C C . GLY A 1 88 ? -0.300 -2.290 9.861 1.00 75.31 88 GLY A C 1
ATOM 711 O O . GLY A 1 88 ? 0.427 -2.635 10.793 1.00 75.31 88 GLY A O 1
ATOM 712 N N . GLY A 1 89 ? -1.407 -2.962 9.530 1.00 77.50 89 GLY A N 1
ATOM 713 C CA . GLY A 1 89 ? -1.798 -4.215 10.165 1.00 77.50 89 GLY A CA 1
ATOM 714 C C . GLY A 1 89 ? -0.684 -5.264 10.098 1.00 77.50 89 GLY A C 1
ATOM 715 O O . GLY A 1 89 ? 0.001 -5.412 9.089 1.00 77.50 89 GLY A O 1
ATOM 716 N N . TRP A 1 90 ? -0.494 -6.017 11.186 1.00 82.88 90 TRP A N 1
ATOM 717 C CA . TRP A 1 90 ? 0.507 -7.096 11.229 1.00 82.88 90 TRP A CA 1
ATOM 718 C C . TRP A 1 90 ? 0.148 -8.283 10.320 1.00 82.88 90 TRP A C 1
ATOM 720 O O . TRP A 1 90 ? 1.005 -9.103 9.986 1.00 82.88 90 TRP A O 1
ATOM 730 N N . LEU A 1 91 ? -1.128 -8.363 9.959 1.00 86.75 91 LEU A N 1
ATOM 731 C CA . LEU A 1 91 ? -1.717 -9.342 9.069 1.00 86.75 91 LEU A CA 1
ATOM 732 C C . LEU A 1 91 ? -2.391 -8.581 7.937 1.00 86.75 91 LEU A C 1
ATOM 734 O O . LEU A 1 91 ? -3.032 -7.553 8.163 1.00 86.75 91 LEU A O 1
ATOM 738 N N . THR A 1 92 ? -2.253 -9.097 6.726 1.00 86.94 92 THR A N 1
ATOM 739 C CA . THR A 1 92 ? -3.126 -8.703 5.625 1.00 86.94 92 THR A CA 1
ATOM 740 C C . THR A 1 92 ? -4.543 -9.206 5.890 1.00 86.94 92 THR A C 1
ATOM 742 O O . THR A 1 92 ? -4.726 -10.157 6.648 1.00 86.94 92 THR A O 1
ATOM 745 N N . GLU A 1 93 ? -5.543 -8.587 5.267 1.00 85.25 93 GLU A N 1
ATOM 746 C CA . GLU A 1 93 ? -6.950 -8.983 5.427 1.00 85.25 93 GLU A CA 1
ATOM 747 C C . GLU A 1 93 ? -7.137 -10.485 5.171 1.00 85.25 93 GLU A C 1
ATOM 749 O O . GLU A 1 93 ? -7.550 -11.209 6.068 1.00 85.25 93 GLU A O 1
ATOM 754 N N . GLY A 1 94 ? -6.627 -10.987 4.044 1.00 87.50 94 GLY A N 1
ATOM 755 C CA . GLY A 1 94 ? -6.651 -12.417 3.735 1.00 87.50 94 GLY A CA 1
ATOM 756 C C . GLY A 1 94 ? -5.984 -13.327 4.771 1.00 87.50 94 GLY A C 1
ATOM 757 O O . GLY A 1 94 ? -6.470 -14.425 5.045 1.00 87.50 94 GLY A O 1
ATOM 758 N N . GLU A 1 95 ? -4.858 -12.902 5.353 1.00 90.50 95 GLU A N 1
ATOM 759 C CA . GLU A 1 95 ? -4.199 -13.668 6.419 1.00 90.50 95 GLU A CA 1
ATOM 760 C C . GLU A 1 95 ? -5.054 -13.667 7.697 1.00 90.50 95 GLU A C 1
ATOM 762 O O . GLU A 1 95 ? -5.158 -14.693 8.371 1.00 90.50 95 GLU A O 1
ATOM 767 N N . ALA A 1 96 ? -5.695 -12.540 8.019 1.00 91.69 96 ALA A N 1
ATOM 768 C CA . ALA A 1 96 ? -6.615 -12.442 9.145 1.00 91.69 96 ALA A CA 1
ATOM 769 C C . ALA A 1 96 ? -7.840 -13.351 8.948 1.00 91.69 96 ALA A C 1
ATOM 771 O O . ALA A 1 96 ? -8.216 -14.063 9.880 1.00 91.69 96 ALA A O 1
ATOM 772 N N . ASP A 1 97 ? -8.409 -13.407 7.744 1.00 90.50 97 ASP A N 1
ATOM 773 C CA . ASP A 1 97 ? -9.549 -14.277 7.445 1.00 90.50 97 ASP A CA 1
ATOM 774 C C . ASP A 1 97 ? -9.192 -15.754 7.481 1.00 90.50 97 ASP A C 1
ATOM 776 O O . ASP A 1 97 ? -9.968 -16.559 7.992 1.00 90.50 97 ASP A O 1
ATOM 780 N N . ALA A 1 98 ? -8.004 -16.130 7.004 1.00 91.62 98 ALA A N 1
ATOM 781 C CA . ALA A 1 98 ? -7.511 -17.496 7.147 1.00 91.62 98 ALA A CA 1
ATOM 782 C C . ALA A 1 98 ? -7.448 -17.909 8.631 1.00 91.62 98 ALA A C 1
ATOM 784 O O . ALA A 1 98 ? -7.924 -18.987 8.996 1.00 91.62 98 ALA A O 1
ATOM 785 N N . ILE A 1 99 ? -6.971 -17.018 9.509 1.00 94.12 99 ILE A N 1
ATOM 786 C CA . ILE A 1 99 ? -6.937 -17.254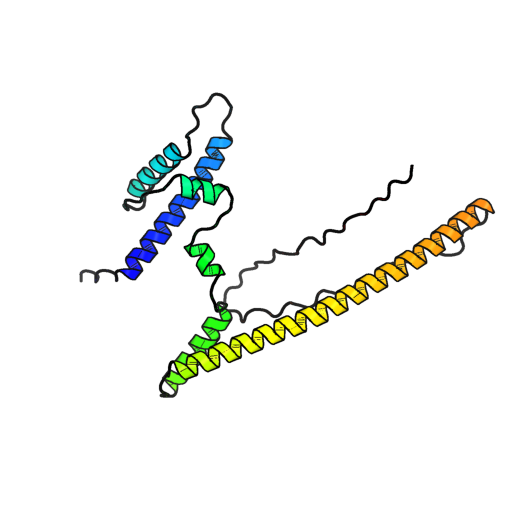 10.961 1.00 94.12 99 ILE A CA 1
ATOM 787 C C . ILE A 1 99 ? -8.353 -17.319 11.557 1.00 94.12 99 ILE A C 1
ATOM 789 O O . ILE A 1 99 ? -8.626 -18.184 12.393 1.00 94.12 99 ILE A O 1
ATOM 793 N N . ILE A 1 100 ? -9.267 -16.436 11.140 1.00 94.25 100 ILE A N 1
ATOM 794 C CA . ILE A 1 100 ? -10.668 -16.432 11.598 1.00 94.25 100 ILE A CA 1
ATOM 795 C C . ILE A 1 100 ? -11.379 -17.720 11.167 1.00 94.25 100 ILE A C 1
ATOM 797 O O . ILE A 1 100 ? -12.072 -18.341 11.973 1.00 94.25 100 ILE A O 1
ATOM 801 N N . ASN A 1 101 ? -11.186 -18.157 9.923 1.00 94.12 101 ASN A N 1
ATOM 802 C CA . ASN A 1 101 ? -11.754 -19.393 9.392 1.00 94.12 101 ASN A CA 1
ATOM 803 C C . ASN A 1 101 ? -11.222 -20.616 10.138 1.00 94.12 101 ASN A C 1
ATOM 805 O O . ASN A 1 101 ? -12.018 -21.462 10.548 1.00 94.12 101 ASN A O 1
ATOM 809 N N . TYR A 1 102 ? -9.913 -20.661 10.399 1.00 94.12 102 TYR A N 1
ATOM 810 C CA . TYR A 1 102 ? -9.309 -21.683 11.249 1.00 94.12 102 TYR A CA 1
ATOM 811 C C . TYR A 1 102 ? -9.93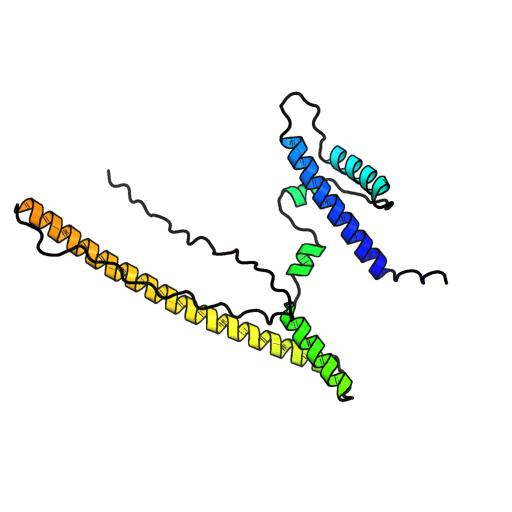5 -21.689 12.649 1.00 94.12 102 TYR A C 1
ATOM 813 O O . TYR A 1 102 ? -10.339 -22.738 13.150 1.00 94.12 102 TYR A O 1
ATOM 821 N N . ALA A 1 103 ? -10.100 -20.519 13.272 1.00 95.69 103 ALA A N 1
ATOM 822 C CA . ALA A 1 103 ? -10.714 -20.431 14.590 1.00 95.69 103 ALA A CA 1
ATOM 823 C C . ALA A 1 103 ? -12.171 -20.922 14.593 1.00 95.69 103 ALA A C 1
ATOM 825 O O . ALA A 1 103 ? -12.559 -21.726 15.442 1.00 95.69 103 ALA A O 1
ATOM 826 N N . ASN A 1 104 ? -12.965 -20.502 13.609 1.00 94.81 104 ASN A N 1
ATOM 827 C CA . ASN A 1 104 ? -14.345 -20.951 13.443 1.00 94.81 104 ASN A CA 1
ATOM 828 C C . ASN A 1 104 ? -14.435 -22.466 13.222 1.00 94.81 104 ASN A C 1
ATOM 830 O O . ASN A 1 104 ? -15.325 -23.111 13.777 1.00 94.81 104 ASN A O 1
ATOM 834 N N . GLN A 1 105 ? -13.521 -23.042 12.439 1.00 95.00 105 GLN A N 1
ATOM 835 C CA . GLN A 1 105 ? -13.445 -24.485 12.232 1.00 95.00 105 GLN A CA 1
ATOM 836 C C . GLN A 1 105 ? -13.162 -25.218 13.549 1.00 95.00 105 GLN A C 1
ATOM 838 O O . GLN A 1 105 ? -13.920 -26.110 13.925 1.00 95.00 105 GLN A O 1
ATOM 843 N N . MET A 1 106 ? -12.140 -24.788 14.292 1.00 95.44 106 MET A N 1
ATOM 844 C CA . MET A 1 106 ? -11.789 -25.385 15.584 1.00 95.44 106 MET A CA 1
ATOM 845 C C . MET A 1 106 ? -12.956 -25.332 16.577 1.00 95.44 106 MET A C 1
ATOM 847 O O . MET A 1 106 ? -13.228 -26.315 17.265 1.00 95.44 106 MET A O 1
ATOM 851 N N . ALA A 1 107 ? -13.691 -24.216 16.608 1.00 95.12 107 ALA A N 1
ATOM 852 C CA . ALA A 1 107 ? -14.879 -24.070 17.444 1.00 95.12 107 ALA A CA 1
ATOM 853 C C . ALA A 1 107 ? -16.011 -25.032 17.038 1.00 95.12 107 ALA A C 1
ATOM 855 O O . ALA A 1 107 ? -16.649 -25.621 17.910 1.00 95.12 107 ALA A O 1
ATOM 856 N N . ARG A 1 108 ? -16.252 -25.225 15.731 1.00 95.94 108 ARG A N 1
ATOM 857 C CA . ARG A 1 108 ? -17.270 -26.164 15.216 1.00 95.94 108 ARG A CA 1
ATOM 858 C C . ARG A 1 108 ? -16.953 -27.617 15.553 1.00 95.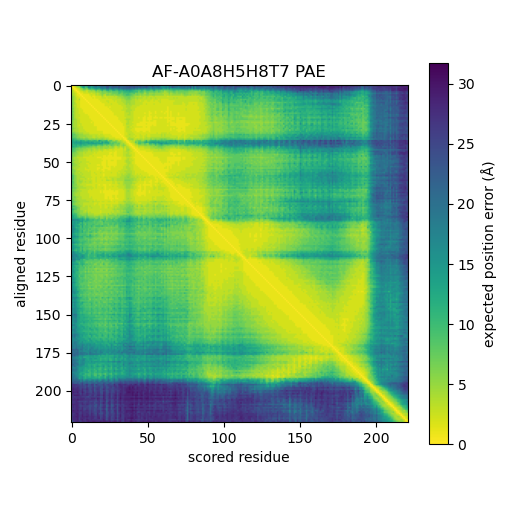94 108 ARG A C 1
ATOM 860 O O . ARG A 1 108 ? -17.862 -28.388 15.830 1.00 95.94 108 ARG A O 1
ATOM 867 N N . GLU A 1 109 ? -15.676 -27.973 15.544 1.00 96.38 109 GLU A N 1
ATOM 868 C CA . GLU A 1 109 ? -15.197 -29.311 15.896 1.00 96.38 109 GLU A CA 1
ATOM 869 C C . GLU A 1 109 ? -15.147 -29.551 17.419 1.00 96.38 109 GLU A C 1
ATOM 871 O O . GLU A 1 109 ? -14.858 -30.658 17.867 1.00 96.38 109 GLU A O 1
ATOM 876 N N . GLY A 1 110 ? -15.443 -28.531 18.234 1.00 95.94 110 GLY A N 1
ATOM 877 C CA . GLY A 1 110 ? -15.414 -28.627 19.694 1.00 95.94 110 GLY A CA 1
ATOM 878 C C . GLY A 1 110 ? -14.003 -28.604 20.287 1.00 95.94 110 GLY A C 1
ATOM 879 O O . GLY A 1 110 ? -13.826 -28.901 21.470 1.00 95.94 110 GLY A O 1
ATOM 880 N N . TRP A 1 111 ? -12.988 -28.239 19.500 1.00 93.44 111 TRP A N 1
ATOM 881 C CA . TRP A 1 111 ? -11.631 -28.092 20.006 1.00 93.44 111 TRP A CA 1
ATOM 882 C C . TRP A 1 111 ? -11.465 -26.765 20.754 1.00 93.44 111 TRP A C 1
ATOM 884 O O . TRP A 1 111 ? -11.903 -25.712 20.280 1.00 93.44 111 TRP A O 1
ATOM 894 N N . PRO A 1 112 ? -10.760 -26.759 21.896 1.00 92.06 112 PRO A N 1
ATOM 895 C CA . PRO A 1 112 ? -10.470 -25.525 22.604 1.00 92.06 112 PRO A CA 1
ATOM 896 C C . PRO A 1 112 ? -9.507 -24.647 21.794 1.00 92.06 112 PRO A C 1
ATOM 898 O O . PRO A 1 112 ? -8.387 -25.045 21.453 1.00 92.06 112 PRO A O 1
ATOM 901 N N . LEU A 1 113 ? -9.930 -23.410 21.539 1.00 92.00 113 LEU A N 1
ATOM 902 C CA . LEU A 1 113 ? -9.105 -22.358 20.952 1.00 92.00 113 LEU A CA 1
ATOM 903 C C . LEU A 1 113 ? -8.095 -21.852 21.978 1.00 92.00 113 LEU A C 1
ATOM 905 O O . LEU A 1 113 ? -8.372 -20.955 22.773 1.00 92.00 113 LEU A O 1
ATOM 909 N N . SER A 1 114 ? -6.895 -22.431 21.966 1.00 94.25 114 SER A N 1
ATOM 910 C CA . SER A 1 114 ? -5.785 -21.875 22.732 1.00 94.25 114 SER A CA 1
ATOM 911 C C . SER A 1 114 ? -5.146 -20.717 21.965 1.00 94.25 114 SER A C 1
ATOM 913 O O . SER A 1 114 ? -4.888 -20.808 20.763 1.00 94.25 114 SER A O 1
ATOM 915 N N . ARG A 1 115 ? -4.815 -19.632 22.677 1.00 93.69 115 ARG A N 1
ATOM 916 C CA . ARG A 1 115 ? -4.057 -18.499 22.114 1.00 93.69 115 ARG A CA 1
ATOM 917 C C . ARG A 1 115 ? -2.768 -18.958 21.423 1.00 93.69 115 ARG A C 1
ATOM 919 O O . ARG A 1 115 ? -2.372 -18.376 20.420 1.00 93.69 115 ARG A O 1
ATOM 926 N N . ARG A 1 116 ? -2.127 -20.002 21.961 1.00 96.00 116 ARG A N 1
ATOM 927 C CA . ARG A 1 116 ? -0.912 -20.598 21.401 1.00 96.00 116 ARG A CA 1
ATOM 928 C C . ARG A 1 116 ? -1.146 -21.173 19.999 1.00 96.00 116 ARG A C 1
ATOM 930 O O . ARG A 1 116 ? -0.386 -20.828 19.107 1.00 96.00 116 ARG A O 1
ATOM 937 N N . ARG A 1 117 ? -2.207 -21.963 19.790 1.00 94.31 117 ARG A N 1
ATOM 938 C CA . ARG A 1 117 ? -2.519 -22.543 18.468 1.00 94.31 117 ARG A CA 1
ATOM 939 C C . ARG A 1 117 ? -2.848 -21.481 17.425 1.00 94.31 117 ARG A C 1
ATOM 941 O O . ARG A 1 117 ? -2.377 -21.566 16.301 1.00 94.31 117 ARG A O 1
ATOM 948 N N . ILE A 1 118 ? -3.613 -20.455 17.809 1.00 94.50 118 ILE A N 1
ATOM 949 C CA . ILE A 1 118 ? -3.918 -19.328 16.912 1.00 94.50 118 ILE A CA 1
ATOM 950 C C . ILE A 1 118 ? -2.623 -18.625 16.485 1.00 94.50 118 ILE A C 1
ATOM 952 O O . ILE A 1 118 ? -2.462 -18.287 15.318 1.00 94.50 118 ILE A O 1
ATOM 956 N N . LEU A 1 119 ? -1.686 -18.428 17.419 1.00 94.50 119 LEU A N 1
ATOM 957 C CA . LEU A 1 119 ? -0.397 -17.803 17.130 1.00 94.50 119 LEU A CA 1
ATOM 958 C C . LEU A 1 119 ? 0.488 -18.673 16.225 1.00 94.50 119 LEU A C 1
ATOM 960 O O . LEU A 1 119 ? 1.119 -18.140 15.319 1.00 94.50 119 LEU A O 1
ATOM 964 N N . GLU A 1 120 ? 0.544 -19.984 16.469 1.00 95.19 120 GLU A N 1
ATOM 965 C CA . GLU A 1 120 ? 1.267 -20.941 15.619 1.00 95.19 120 GLU A CA 1
ATOM 966 C C . GLU A 1 120 ? 0.732 -20.876 14.181 1.00 95.19 120 GLU A C 1
ATOM 968 O O . GLU A 1 120 ? 1.498 -20.590 13.263 1.00 95.19 120 GLU A O 1
ATOM 973 N N . HIS A 1 121 ? -0.588 -20.969 14.003 1.00 93.94 121 HIS A N 1
ATOM 974 C CA . HIS A 1 121 ? -1.210 -20.903 12.683 1.00 93.94 121 HIS A CA 1
ATOM 975 C C . HIS A 1 121 ? -1.026 -19.540 11.991 1.00 93.94 121 HIS A C 1
ATOM 977 O O . HIS A 1 121 ? -0.736 -19.464 10.798 1.00 93.94 121 HIS A O 1
ATOM 983 N N . ALA A 1 122 ? -1.122 -18.440 12.745 1.00 94.12 122 ALA A N 1
ATOM 984 C CA . ALA A 1 122 ? -0.843 -17.106 12.219 1.00 94.12 122 ALA A CA 1
ATOM 985 C C . ALA A 1 122 ? 0.608 -16.972 11.726 1.00 94.12 122 ALA A C 1
ATOM 987 O O . ALA A 1 122 ? 0.862 -16.346 10.697 1.00 94.12 122 ALA A O 1
ATOM 988 N N . ASN A 1 123 ? 1.570 -17.560 12.442 1.00 94.56 123 ASN A N 1
ATOM 989 C CA . ASN A 1 123 ? 2.971 -17.545 12.031 1.00 94.56 123 ASN A CA 1
ATOM 990 C C . ASN A 1 123 ? 3.214 -18.406 10.785 1.00 94.56 123 ASN A C 1
ATOM 992 O O . ASN A 1 123 ? 3.945 -17.961 9.904 1.00 94.56 123 ASN A O 1
ATOM 996 N N . GLU A 1 124 ? 2.584 -19.580 10.686 1.00 94.50 124 GLU A N 1
ATOM 997 C CA . GLU A 1 124 ? 2.649 -20.448 9.500 1.00 94.50 124 GLU A CA 1
ATOM 998 C C . GLU A 1 124 ? 2.154 -19.720 8.246 1.00 94.50 124 GLU A C 1
ATOM 1000 O O . GLU A 1 124 ? 2.853 -19.674 7.234 1.00 94.50 124 GLU A O 1
ATOM 1005 N N . ILE A 1 125 ? 0.987 -19.072 8.333 1.00 92.44 125 ILE A N 1
ATOM 1006 C CA . ILE A 1 125 ? 0.408 -18.287 7.232 1.00 92.44 125 ILE A CA 1
ATOM 1007 C C . ILE A 1 125 ? 1.378 -17.187 6.780 1.00 92.44 125 ILE A C 1
ATOM 1009 O O . ILE A 1 125 ? 1.638 -17.018 5.586 1.00 92.44 125 ILE A O 1
ATOM 1013 N N . LYS A 1 126 ? 1.962 -16.459 7.736 1.00 90.94 126 LYS A N 1
ATOM 1014 C CA . LYS A 1 126 ? 2.906 -15.378 7.438 1.00 90.94 126 LYS A CA 1
ATOM 1015 C C . LYS A 1 126 ? 4.204 -15.879 6.814 1.00 90.94 126 LYS A C 1
ATOM 1017 O O . LYS A 1 126 ? 4.740 -15.218 5.926 1.00 90.94 126 LYS A O 1
ATOM 1022 N N . GLN A 1 127 ? 4.723 -17.014 7.277 1.00 92.50 127 GLN A N 1
ATOM 1023 C CA . GLN A 1 127 ? 5.916 -17.635 6.700 1.00 92.50 127 GLN A CA 1
ATOM 1024 C C . GLN A 1 127 ? 5.651 -18.069 5.258 1.00 92.50 127 GLN A C 1
ATOM 1026 O O . GLN A 1 127 ? 6.391 -17.663 4.364 1.00 92.50 127 GLN A O 1
ATOM 1031 N N . ALA A 1 128 ? 4.541 -18.769 5.013 1.00 91.31 128 ALA A N 1
ATOM 1032 C CA . ALA A 1 128 ? 4.157 -19.210 3.675 1.00 91.31 128 ALA A CA 1
ATOM 1033 C C . ALA A 1 128 ? 4.016 -18.033 2.692 1.00 91.31 128 ALA A C 1
ATOM 1035 O O . ALA A 1 128 ? 4.517 -18.082 1.566 1.00 91.31 128 ALA A O 1
ATOM 1036 N N . HIS A 1 129 ? 3.388 -16.933 3.117 1.00 89.50 129 HIS A N 1
ATOM 1037 C CA . HIS A 1 129 ? 3.257 -15.742 2.279 1.00 89.50 129 HIS A CA 1
ATOM 1038 C C . HIS A 1 129 ? 4.609 -15.046 2.025 1.00 89.50 129 HIS A C 1
ATOM 1040 O O . HIS A 1 129 ? 4.887 -14.621 0.899 1.00 89.50 129 HIS A O 1
ATOM 1046 N N . ALA A 1 130 ? 5.485 -14.967 3.032 1.00 90.94 130 ALA A N 1
ATOM 1047 C CA . ALA A 1 130 ? 6.829 -14.411 2.873 1.00 90.94 130 ALA A CA 1
ATOM 1048 C C . ALA A 1 130 ? 7.688 -15.235 1.895 1.00 90.94 130 ALA A C 1
ATOM 1050 O O . ALA A 1 130 ? 8.367 -14.660 1.040 1.00 90.94 130 ALA A O 1
ATOM 1051 N N . GLU A 1 131 ? 7.618 -16.564 1.976 1.00 94.00 131 GLU A N 1
ATOM 1052 C CA . GLU A 1 131 ? 8.295 -17.482 1.056 1.00 94.00 131 GLU A CA 1
ATOM 1053 C C . GLU A 1 131 ? 7.776 -17.331 -0.377 1.00 94.00 131 GLU A C 1
ATOM 1055 O O . GLU A 1 131 ? 8.571 -17.188 -1.309 1.00 94.00 131 GLU A O 1
ATOM 1060 N N . ALA A 1 132 ? 6.453 -17.261 -0.560 1.00 92.62 132 ALA A N 1
ATOM 1061 C CA . ALA A 1 132 ? 5.843 -17.030 -1.869 1.00 92.62 132 ALA A CA 1
ATOM 1062 C C . ALA A 1 132 ? 6.299 -15.696 -2.491 1.00 92.62 132 ALA A C 1
ATOM 1064 O O . ALA A 1 132 ? 6.644 -15.639 -3.675 1.00 92.62 132 ALA A O 1
ATOM 1065 N N . LEU A 1 133 ? 6.364 -14.621 -1.696 1.00 92.69 133 LEU A N 1
ATOM 1066 C CA . LEU A 1 133 ? 6.873 -13.324 -2.153 1.00 92.69 133 LEU A CA 1
ATOM 1067 C C . LEU A 1 133 ? 8.365 -13.367 -2.498 1.00 92.69 133 LEU A C 1
ATOM 1069 O O . LEU A 1 133 ? 8.779 -12.730 -3.469 1.00 92.69 133 LEU A O 1
ATOM 1073 N N . ALA A 1 134 ? 9.177 -14.092 -1.727 1.00 95.31 134 ALA A N 1
ATOM 1074 C CA . ALA A 1 134 ? 10.600 -14.256 -2.011 1.00 95.31 134 ALA A CA 1
ATOM 1075 C C . ALA A 1 134 ? 10.826 -15.028 -3.321 1.00 95.31 134 ALA A C 1
ATOM 1077 O O . ALA A 1 134 ? 11.604 -14.584 -4.170 1.00 95.31 134 ALA A O 1
ATOM 1078 N N . ALA A 1 135 ? 10.093 -16.126 -3.524 1.00 95.75 135 ALA A N 1
ATOM 1079 C CA . ALA A 1 135 ? 10.132 -16.907 -4.757 1.00 95.75 135 ALA A CA 1
ATOM 1080 C C . ALA A 1 135 ? 9.709 -16.065 -5.972 1.00 95.75 135 ALA A C 1
ATOM 1082 O O . ALA A 1 135 ? 10.414 -16.038 -6.981 1.00 95.75 135 ALA A O 1
ATOM 1083 N N . TRP A 1 136 ? 8.613 -15.308 -5.854 1.00 96.88 136 TRP A N 1
ATOM 1084 C CA . TRP A 1 136 ? 8.160 -14.407 -6.915 1.00 96.88 136 TRP A CA 1
ATOM 1085 C C . TRP A 1 136 ? 9.196 -13.328 -7.253 1.00 96.88 136 TRP A C 1
ATOM 1087 O O . TRP A 1 136 ? 9.493 -13.117 -8.426 1.00 96.88 136 TRP A O 1
ATOM 1097 N N . LYS A 1 137 ? 9.801 -12.682 -6.245 1.00 96.88 137 LYS A N 1
ATOM 1098 C CA . LYS A 1 137 ? 10.848 -11.669 -6.469 1.00 96.88 137 LYS A CA 1
ATOM 1099 C C . LYS A 1 137 ? 12.038 -12.235 -7.238 1.00 96.88 137 LYS A C 1
ATOM 1101 O O . LYS A 1 137 ? 12.545 -11.559 -8.128 1.00 96.88 137 LYS A O 1
ATOM 1106 N N . LYS A 1 138 ? 12.466 -13.457 -6.913 1.00 97.12 138 LYS A N 1
ATOM 1107 C CA . LYS A 1 138 ? 13.568 -14.129 -7.610 1.00 97.12 138 LYS A CA 1
ATOM 1108 C C . LYS A 1 138 ? 13.232 -14.359 -9.086 1.00 97.12 138 LYS A C 1
ATOM 1110 O O . LYS A 1 138 ? 14.001 -13.958 -9.954 1.00 97.12 138 LYS A O 1
ATOM 1115 N N . LEU A 1 139 ? 12.055 -14.919 -9.368 1.00 96.06 139 LEU A N 1
ATOM 1116 C CA . LEU A 1 139 ? 11.605 -15.154 -10.743 1.00 96.06 139 LEU A CA 1
ATOM 1117 C C . LEU A 1 139 ? 11.454 -13.847 -11.537 1.00 96.06 139 LEU A C 1
ATOM 1119 O O . LEU A 1 139 ? 11.813 -13.774 -12.710 1.00 96.06 139 LEU A O 1
ATOM 1123 N N . GLU A 1 140 ? 10.957 -12.792 -10.895 1.00 96.94 140 GLU A N 1
ATOM 1124 C CA . GLU A 1 140 ? 10.798 -11.483 -11.524 1.00 96.94 140 GLU A CA 1
ATOM 1125 C C . GLU A 1 140 ? 12.154 -10.817 -11.819 1.00 96.94 140 GLU A C 1
ATOM 1127 O O . GLU A 1 140 ? 12.321 -10.186 -12.863 1.00 96.94 140 GLU A O 1
ATOM 1132 N N . GLN A 1 141 ? 13.154 -10.997 -10.950 1.00 96.19 141 GLN A N 1
ATOM 1133 C CA . GLN A 1 141 ? 14.530 -10.561 -11.210 1.00 96.19 141 GLN A CA 1
ATOM 1134 C C . GLN A 1 141 ? 15.157 -11.315 -12.387 1.00 96.19 141 GLN A C 1
ATOM 1136 O O . GLN A 1 141 ? 15.736 -10.683 -13.270 1.00 96.19 141 GLN A O 1
ATOM 1141 N N . GLU A 1 142 ? 14.998 -12.639 -12.446 1.00 97.00 142 GLU A N 1
ATOM 1142 C CA . GLU A 1 142 ? 15.473 -13.461 -13.568 1.00 97.00 142 GLU A CA 1
ATOM 1143 C C . GLU A 1 142 ? 14.808 -13.038 -14.890 1.00 97.00 142 GLU A C 1
ATOM 1145 O O . GLU A 1 142 ? 15.480 -12.869 -15.911 1.00 97.00 142 GLU A O 1
ATOM 1150 N N . ARG A 1 143 ? 13.497 -12.759 -14.873 1.00 96.38 143 ARG A N 1
ATOM 1151 C CA . ARG A 1 143 ? 12.767 -12.208 -16.026 1.00 96.38 143 ARG A CA 1
ATOM 1152 C C . ARG A 1 143 ? 13.334 -10.860 -16.471 1.00 96.38 143 ARG A C 1
ATOM 1154 O O . ARG A 1 143 ? 13.572 -10.655 -17.663 1.00 96.38 143 ARG A O 1
ATOM 1161 N N . LYS A 1 144 ? 13.562 -9.937 -15.530 1.00 95.75 144 LYS A N 1
ATOM 1162 C CA . LYS A 1 144 ? 14.148 -8.618 -15.820 1.00 95.75 144 LYS A CA 1
ATOM 1163 C C . LYS A 1 144 ? 15.564 -8.740 -16.388 1.00 95.75 144 LYS A C 1
ATOM 1165 O O . LYS A 1 144 ? 15.876 -8.035 -17.345 1.00 95.75 144 LYS A O 1
ATOM 1170 N N . ALA A 1 145 ? 16.377 -9.665 -15.878 1.00 96.81 145 ALA A N 1
ATOM 1171 C CA . ALA A 1 145 ? 17.714 -9.941 -16.400 1.00 96.81 145 ALA A CA 1
ATOM 1172 C C . ALA A 1 145 ? 17.666 -10.440 -17.856 1.00 96.81 145 ALA A C 1
ATOM 1174 O O . ALA A 1 145 ? 18.342 -9.873 -18.713 1.00 96.81 145 ALA A O 1
ATOM 1175 N N . ARG A 1 146 ? 16.786 -11.402 -18.172 1.00 95.81 146 ARG A N 1
ATOM 1176 C CA . ARG A 1 146 ? 16.575 -11.874 -19.556 1.00 95.81 146 ARG A CA 1
ATOM 1177 C C . ARG A 1 146 ? 16.085 -10.761 -20.485 1.00 95.81 146 ARG A C 1
ATOM 1179 O O . ARG A 1 146 ? 16.565 -10.632 -21.609 1.00 95.81 146 ARG A O 1
ATOM 1186 N N . LYS A 1 147 ? 15.160 -9.909 -20.017 1.00 96.06 147 LYS A N 1
ATOM 1187 C CA . LYS A 1 147 ? 14.695 -8.724 -20.767 1.00 96.06 147 LYS A CA 1
ATOM 1188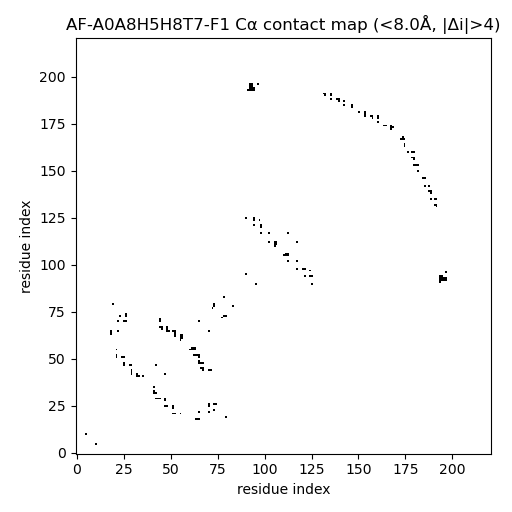 C C . LYS A 1 147 ? 15.859 -7.768 -21.056 1.00 96.06 147 LYS A C 1
ATOM 1190 O O . LYS A 1 147 ? 15.971 -7.284 -22.182 1.00 96.06 147 LYS A O 1
ATOM 1195 N N . ALA A 1 148 ? 16.716 -7.508 -20.070 1.00 96.56 148 ALA A N 1
ATOM 1196 C CA . ALA A 1 148 ? 17.879 -6.638 -20.221 1.00 96.56 148 ALA A CA 1
ATOM 1197 C C . ALA A 1 148 ? 18.903 -7.214 -21.213 1.00 96.56 148 ALA A C 1
ATOM 1199 O O . ALA A 1 148 ? 19.396 -6.487 -22.071 1.00 96.56 148 ALA A O 1
ATOM 1200 N N . GLU A 1 149 ? 19.171 -8.518 -21.163 1.00 96.62 149 GLU A N 1
ATOM 1201 C CA . GLU A 1 149 ? 20.067 -9.200 -22.102 1.00 96.62 149 GLU A CA 1
ATOM 1202 C C . GLU A 1 149 ? 19.529 -9.178 -23.543 1.00 96.62 149 GLU A C 1
ATOM 1204 O O . GLU A 1 149 ? 20.256 -8.837 -24.478 1.00 96.62 149 GLU A O 1
ATOM 1209 N N . MET A 1 150 ? 18.226 -9.419 -23.736 1.00 95.38 150 MET A N 1
ATOM 1210 C CA . MET A 1 150 ? 17.590 -9.254 -25.051 1.00 95.38 150 MET A CA 1
ATOM 1211 C C . MET A 1 150 ? 17.671 -7.811 -25.566 1.00 95.38 150 MET A C 1
ATOM 1213 O O . MET A 1 150 ? 17.834 -7.587 -26.765 1.00 95.38 150 MET A O 1
ATOM 1217 N N . ARG A 1 151 ? 17.568 -6.810 -24.681 1.00 95.56 151 ARG A N 1
ATOM 1218 C CA . ARG A 1 151 ? 17.770 -5.404 -25.063 1.00 95.56 151 ARG A CA 1
ATOM 1219 C C . ARG A 1 151 ? 19.223 -5.143 -25.471 1.00 95.56 151 ARG A C 1
ATOM 1221 O O . ARG A 1 151 ? 19.432 -4.517 -26.504 1.00 95.56 151 ARG A O 1
ATOM 1228 N N . ARG A 1 152 ? 20.208 -5.661 -24.729 1.00 96.69 152 ARG A N 1
ATOM 1229 C CA . ARG A 1 152 ? 21.641 -5.514 -25.050 1.00 96.69 152 ARG A CA 1
ATOM 1230 C C . ARG A 1 152 ? 21.996 -6.124 -26.402 1.00 96.69 152 ARG A C 1
ATOM 1232 O O . ARG A 1 152 ? 22.527 -5.424 -27.254 1.00 96.69 152 ARG A O 1
ATOM 1239 N N . THR A 1 153 ? 21.619 -7.378 -26.629 1.00 96.75 153 THR A N 1
ATOM 1240 C CA . THR A 1 153 ? 21.872 -8.078 -27.902 1.00 96.75 153 THR A CA 1
ATOM 1241 C C . THR A 1 153 ? 21.207 -7.378 -29.088 1.00 96.75 153 THR A C 1
ATOM 1243 O O . THR A 1 153 ? 21.808 -7.244 -30.153 1.00 96.75 153 THR A O 1
ATOM 1246 N N . TYR A 1 154 ? 19.986 -6.865 -28.908 1.00 97.00 154 TYR A N 1
ATOM 1247 C CA . TYR A 1 154 ? 19.328 -6.044 -29.923 1.00 97.00 154 TYR A CA 1
ATOM 1248 C C . TYR A 1 154 ? 20.099 -4.747 -30.204 1.00 97.00 154 TYR A C 1
ATOM 1250 O O . TYR A 1 154 ? 20.325 -4.424 -31.367 1.00 97.00 154 TYR A O 1
ATOM 1258 N N . LEU A 1 155 ? 20.530 -4.021 -29.168 1.00 97.56 155 LEU A N 1
ATOM 1259 C CA . LEU A 1 155 ? 21.304 -2.787 -29.328 1.00 97.56 155 LEU A CA 1
ATOM 1260 C C . LEU A 1 155 ? 22.649 -3.038 -30.018 1.00 97.56 155 LEU A C 1
ATOM 1262 O O . LEU A 1 155 ? 23.014 -2.279 -30.907 1.00 97.56 155 LEU A O 1
ATOM 1266 N N . GLU A 1 156 ? 23.357 -4.114 -29.675 1.00 97.62 156 GLU A N 1
ATOM 1267 C CA . GLU A 1 156 ? 24.589 -4.523 -30.363 1.00 97.62 156 GLU A CA 1
ATOM 1268 C C . GLU A 1 156 ? 24.335 -4.830 -31.844 1.00 97.62 156 GLU A C 1
ATOM 1270 O O . GLU A 1 156 ? 25.066 -4.351 -32.712 1.00 97.62 156 GLU A O 1
ATOM 1275 N N . ALA A 1 157 ? 23.256 -5.555 -32.158 1.00 97.06 157 ALA A N 1
ATOM 1276 C CA . ALA A 1 157 ? 22.868 -5.824 -33.539 1.00 97.06 157 ALA A CA 1
ATOM 1277 C C . ALA A 1 157 ? 22.512 -4.538 -34.304 1.00 97.06 157 ALA A C 1
ATOM 1279 O O . ALA A 1 157 ? 22.863 -4.406 -35.478 1.00 97.06 157 ALA A O 1
ATOM 1280 N N . VAL A 1 158 ? 21.833 -3.582 -33.658 1.00 97.50 158 VAL A N 1
ATOM 1281 C CA . VAL A 1 158 ? 21.531 -2.274 -34.257 1.00 97.50 158 VAL A CA 1
ATOM 1282 C C . VAL A 1 158 ? 22.813 -1.475 -34.487 1.00 97.50 158 VAL A C 1
ATOM 1284 O O . VAL A 1 158 ? 22.990 -0.980 -35.593 1.00 97.50 158 VAL A O 1
ATOM 1287 N N . LYS A 1 159 ? 23.742 -1.437 -33.521 1.00 97.88 159 LYS A N 1
ATOM 1288 C CA . LYS A 1 159 ? 25.048 -0.770 -33.670 1.00 97.88 159 LYS A CA 1
ATOM 1289 C C . LYS A 1 159 ? 25.841 -1.323 -34.858 1.00 97.88 159 LYS A C 1
ATOM 1291 O O . LYS A 1 159 ? 26.349 -0.552 -35.668 1.00 97.88 159 LYS A O 1
ATOM 1296 N N . LEU A 1 160 ? 25.907 -2.649 -35.007 1.00 97.12 160 LEU A N 1
ATOM 1297 C CA . LEU A 1 160 ? 26.563 -3.288 -36.157 1.00 97.12 160 LEU A CA 1
ATOM 1298 C C . LEU A 1 160 ? 25.866 -2.950 -37.481 1.00 97.12 160 LEU A C 1
ATOM 1300 O O . LEU A 1 160 ? 26.525 -2.713 -38.493 1.00 97.12 160 LEU A O 1
ATOM 1304 N N . TRP A 1 161 ? 24.533 -2.914 -37.478 1.00 97.12 161 TRP A N 1
ATOM 1305 C CA . TRP A 1 161 ? 23.757 -2.539 -38.655 1.00 97.12 161 TRP A CA 1
ATOM 1306 C C . TRP A 1 161 ? 23.950 -1.067 -39.043 1.00 97.12 161 TRP A C 1
ATOM 1308 O O . TRP A 1 161 ? 24.076 -0.774 -40.231 1.00 97.12 161 TRP A O 1
ATOM 1318 N N . ASP A 1 162 ? 24.000 -0.150 -38.073 1.00 97.25 162 ASP A N 1
ATOM 1319 C CA . ASP A 1 162 ? 24.255 1.273 -38.310 1.00 97.25 162 ASP A CA 1
ATOM 1320 C C . ASP A 1 162 ? 25.658 1.484 -38.902 1.00 97.25 162 ASP A C 1
ATOM 1322 O O . ASP A 1 162 ? 25.787 2.155 -39.926 1.00 97.25 162 ASP A O 1
ATOM 1326 N N . ALA A 1 163 ? 26.683 0.813 -38.361 1.00 96.75 163 ALA A N 1
ATOM 1327 C CA . ALA A 1 163 ? 28.042 0.861 -38.905 1.00 96.75 163 ALA A CA 1
ATOM 1328 C C . ALA A 1 163 ? 28.118 0.365 -40.366 1.00 96.75 163 ALA A C 1
ATOM 1330 O O . ALA A 1 163 ? 28.710 1.025 -41.222 1.00 96.75 163 ALA A O 1
ATOM 1331 N N . GLU A 1 164 ? 27.473 -0.763 -40.686 1.00 96.00 164 GLU A N 1
ATOM 1332 C CA . GLU A 1 164 ? 27.390 -1.295 -42.057 1.00 96.00 164 GLU A CA 1
ATOM 1333 C C . GLU A 1 164 ? 26.596 -0.364 -42.990 1.00 96.00 164 GLU A C 1
ATOM 1335 O O . GLU A 1 164 ? 26.955 -0.178 -44.158 1.00 96.00 164 GLU A O 1
ATOM 1340 N N . ARG A 1 165 ? 25.516 0.251 -42.488 1.00 96.88 165 ARG A N 1
ATOM 1341 C CA . ARG A 1 165 ? 24.730 1.236 -43.239 1.00 96.88 165 ARG A CA 1
ATOM 1342 C C . ARG A 1 165 ? 25.580 2.444 -43.607 1.00 96.88 165 ARG A C 1
ATOM 1344 O O . ARG A 1 165 ? 25.504 2.917 -44.743 1.00 96.88 165 ARG A O 1
ATOM 1351 N N . ASP A 1 166 ? 26.364 2.943 -42.664 1.00 96.00 166 ASP A N 1
ATOM 1352 C CA . ASP A 1 166 ? 27.172 4.138 -42.865 1.00 96.00 166 ASP A CA 1
ATOM 1353 C C . ASP A 1 166 ? 28.376 3.844 -43.779 1.00 96.00 166 ASP A C 1
ATOM 1355 O O . ASP A 1 166 ? 28.632 4.612 -44.710 1.00 96.00 166 ASP A O 1
ATOM 1359 N N . ALA A 1 167 ? 29.002 2.665 -43.662 1.00 96.00 167 ALA A N 1
ATOM 1360 C CA . ALA A 1 167 ? 29.998 2.183 -44.627 1.00 96.00 167 ALA A CA 1
ATOM 1361 C C . ALA A 1 167 ? 29.422 2.060 -46.053 1.00 96.00 167 ALA A C 1
ATOM 1363 O O . ALA A 1 167 ? 30.012 2.539 -47.024 1.00 96.00 167 ALA A O 1
ATOM 1364 N N . ALA A 1 168 ? 28.221 1.490 -46.196 1.00 95.31 168 ALA A N 1
ATOM 1365 C CA . ALA A 1 168 ? 27.554 1.368 -47.490 1.00 95.31 168 ALA A CA 1
ATOM 1366 C C . ALA A 1 168 ? 27.239 2.730 -48.135 1.00 95.31 168 ALA A C 1
ATOM 1368 O O . ALA A 1 168 ? 27.326 2.868 -49.359 1.00 95.31 168 ALA A O 1
ATOM 1369 N N . ARG A 1 169 ? 26.895 3.743 -47.323 1.00 95.50 169 ARG A N 1
ATOM 1370 C CA . ARG A 1 169 ? 26.685 5.123 -47.789 1.00 95.50 169 ARG A CA 1
ATOM 1371 C C . ARG A 1 169 ? 27.972 5.733 -48.339 1.00 95.50 169 ARG A C 1
ATOM 1373 O O . ARG A 1 169 ? 27.925 6.320 -49.420 1.00 95.50 169 ARG A O 1
ATOM 1380 N N . LEU A 1 170 ? 29.099 5.556 -47.645 1.00 96.19 170 LEU A N 1
ATOM 1381 C CA . LEU A 1 170 ? 30.412 6.039 -48.096 1.00 96.19 170 LEU A CA 1
ATOM 1382 C C . LEU A 1 170 ? 30.826 5.398 -49.430 1.00 96.19 170 LEU A C 1
ATOM 1384 O O . LEU A 1 170 ? 31.275 6.089 -50.342 1.00 96.19 170 LEU A O 1
ATOM 1388 N N . GLU A 1 171 ? 30.585 4.096 -49.588 1.00 96.06 171 GLU A N 1
ATOM 1389 C CA . GLU A 1 171 ? 30.879 3.341 -50.815 1.00 96.06 171 GLU A CA 1
ATOM 1390 C C . GLU A 1 171 ? 29.834 3.531 -51.934 1.00 96.06 171 GLU A C 1
ATOM 1392 O O . GLU A 1 171 ? 29.979 2.973 -53.023 1.00 96.06 171 GLU A O 1
ATOM 1397 N N . LYS A 1 172 ? 28.761 4.300 -51.687 1.00 96.25 172 LYS A N 1
ATOM 1398 C CA . LYS A 1 172 ? 27.607 4.480 -52.593 1.00 96.25 172 LYS A CA 1
ATOM 1399 C C . LYS A 1 172 ? 26.944 3.161 -53.019 1.00 96.25 172 LYS A C 1
ATOM 1401 O O . LYS A 1 172 ? 26.351 3.072 -54.098 1.00 96.25 172 LYS A O 1
ATOM 1406 N N . ARG A 1 173 ? 26.997 2.133 -52.169 1.00 95.62 173 ARG A N 1
ATOM 1407 C CA . ARG A 1 173 ? 26.294 0.858 -52.375 1.00 95.62 173 ARG A CA 1
ATOM 1408 C C . ARG A 1 173 ? 24.978 0.823 -51.600 1.00 95.62 173 ARG A C 1
ATOM 1410 O O . ARG A 1 173 ? 24.761 1.561 -50.644 1.00 95.62 173 ARG A O 1
ATOM 1417 N N . ARG A 1 174 ? 24.074 -0.076 -51.995 1.00 90.81 174 ARG A N 1
ATOM 1418 C CA . ARG A 1 174 ? 22.846 -0.341 -51.229 1.00 90.81 174 ARG A CA 1
ATOM 1419 C C . ARG A 1 174 ? 23.146 -1.263 -50.047 1.00 90.81 174 ARG A C 1
ATOM 1421 O O . ARG A 1 174 ? 23.806 -2.289 -50.220 1.00 90.81 174 ARG A O 1
ATOM 1428 N N . VAL A 1 175 ? 22.606 -0.926 -48.877 1.00 93.62 175 VAL A N 1
ATOM 1429 C CA . VAL A 1 175 ? 22.619 -1.799 -47.694 1.00 93.62 175 VAL A CA 1
ATOM 1430 C C . VAL A 1 175 ? 21.809 -3.048 -48.013 1.00 93.62 175 VAL A C 1
ATOM 1432 O O . VAL A 1 175 ? 20.643 -2.956 -48.395 1.00 93.62 175 VAL A O 1
ATOM 1435 N N . ARG A 1 176 ? 22.435 -4.221 -47.906 1.00 91.12 176 ARG A N 1
ATOM 1436 C CA . ARG A 1 176 ? 21.787 -5.495 -48.252 1.00 91.12 176 ARG A CA 1
ATOM 1437 C C . ARG A 1 176 ? 20.974 -6.080 -47.100 1.00 91.12 176 ARG A C 1
ATOM 1439 O O . ARG A 1 176 ? 20.158 -6.965 -47.333 1.00 91.12 176 ARG A O 1
ATOM 1446 N N . TRP A 1 177 ? 21.204 -5.620 -45.872 1.00 91.19 177 TRP A N 1
ATOM 1447 C CA . TRP A 1 177 ? 20.582 -6.160 -44.665 1.00 91.19 177 TRP A CA 1
ATOM 1448 C C . TRP A 1 177 ? 19.511 -5.212 -44.120 1.00 91.19 177 TRP A C 1
ATOM 1450 O O . TRP A 1 177 ? 19.711 -3.999 -44.027 1.00 91.19 177 TRP A O 1
ATOM 1460 N N . ALA A 1 178 ? 18.359 -5.769 -43.749 1.00 94.81 178 ALA A N 1
ATOM 1461 C CA . ALA A 1 178 ? 17.306 -5.019 -43.076 1.00 94.81 178 ALA A CA 1
ATOM 1462 C C . ALA A 1 178 ? 17.712 -4.688 -41.632 1.00 94.81 178 ALA A C 1
ATOM 1464 O O . ALA A 1 178 ? 18.484 -5.427 -41.019 1.00 94.81 178 ALA A O 1
ATOM 1465 N N . LYS A 1 179 ? 17.153 -3.607 -41.078 1.00 95.25 179 LYS A N 1
ATOM 1466 C CA . LYS A 1 179 ? 17.349 -3.260 -39.667 1.00 95.25 179 LYS A CA 1
ATOM 1467 C C . LYS A 1 179 ? 16.870 -4.420 -38.776 1.00 95.25 179 LYS A C 1
ATOM 1469 O O . LYS A 1 179 ? 15.763 -4.924 -39.016 1.00 95.25 179 LYS A O 1
ATOM 1474 N N . PRO A 1 180 ? 17.654 -4.838 -37.764 1.00 97.25 180 PRO A N 1
ATOM 1475 C CA . PRO A 1 180 ? 17.215 -5.832 -36.792 1.00 97.25 180 PRO A CA 1
ATOM 1476 C C . PRO A 1 180 ? 15.864 -5.452 -36.175 1.00 97.25 180 PRO A C 1
ATOM 1478 O O . PRO A 1 180 ? 15.582 -4.275 -35.951 1.00 97.25 180 PRO A O 1
ATOM 1481 N N . LYS A 1 181 ? 15.016 -6.447 -35.899 1.00 95.19 181 LYS A N 1
ATOM 1482 C CA . LYS A 1 181 ? 13.720 -6.253 -35.234 1.00 95.19 181 LYS A CA 1
ATOM 1483 C C . LYS A 1 181 ? 13.801 -6.780 -33.812 1.00 95.19 181 LYS A C 1
ATOM 1485 O O . LYS A 1 181 ? 14.286 -7.887 -33.595 1.00 95.19 181 LYS A O 1
ATOM 1490 N N . GLN A 1 182 ? 13.286 -6.016 -32.860 1.00 92.50 182 GLN A N 1
ATOM 1491 C CA . GLN A 1 182 ? 13.196 -6.461 -31.477 1.00 92.50 182 GLN A CA 1
ATOM 1492 C C . GLN A 1 182 ? 12.083 -7.513 -31.338 1.00 92.50 182 GLN A C 1
ATOM 1494 O O . GLN A 1 182 ? 10.972 -7.324 -31.840 1.00 92.50 182 GLN A O 1
ATOM 1499 N N . GLY A 1 183 ? 12.390 -8.645 -30.699 1.00 91.31 183 GLY A N 1
ATOM 1500 C CA . GLY A 1 183 ? 11.412 -9.698 -30.415 1.00 91.31 183 GLY A CA 1
ATOM 1501 C C . GLY A 1 183 ? 10.359 -9.270 -29.384 1.00 91.31 183 GLY A C 1
ATOM 1502 O O . GLY A 1 183 ? 10.495 -8.246 -28.717 1.00 91.31 183 GLY A O 1
ATOM 1503 N N . LYS A 1 184 ? 9.298 -10.073 -29.224 1.00 93.19 184 LYS A N 1
ATOM 1504 C CA . LYS A 1 184 ? 8.290 -9.851 -28.173 1.00 93.19 184 LYS A CA 1
ATOM 1505 C C . LYS A 1 184 ? 8.877 -10.191 -26.801 1.00 93.19 184 LYS A C 1
ATOM 1507 O O . LYS A 1 184 ? 9.495 -11.239 -26.641 1.00 93.19 184 LYS A O 1
ATOM 1512 N N . PHE A 1 185 ? 8.638 -9.335 -25.812 1.00 90.44 185 PHE A N 1
ATOM 1513 C CA . PHE A 1 185 ? 9.074 -9.573 -24.437 1.00 90.44 185 PHE A CA 1
ATOM 1514 C C . PHE A 1 185 ? 8.154 -10.534 -23.679 1.00 90.44 185 PHE A C 1
ATOM 1516 O O . PHE A 1 185 ? 6.948 -10.600 -23.926 1.00 90.44 185 PHE A O 1
ATOM 1523 N N . GLU A 1 186 ? 8.733 -11.237 -22.706 1.00 88.19 186 GLU A N 1
ATOM 1524 C CA . GLU A 1 186 ? 7.993 -12.036 -21.731 1.00 88.19 186 GLU A CA 1
ATOM 1525 C C . GLU A 1 186 ? 7.103 -11.141 -20.852 1.00 88.19 186 GLU A C 1
ATOM 1527 O O . GLU A 1 186 ? 7.537 -10.093 -20.358 1.00 88.19 186 GLU A O 1
ATOM 1532 N N . LYS A 1 187 ? 5.856 -11.567 -20.623 1.00 92.25 187 LYS A N 1
ATOM 1533 C CA . LYS A 1 187 ? 4.910 -10.872 -19.735 1.00 92.25 187 LYS A CA 1
ATOM 1534 C C . LYS A 1 187 ? 5.359 -10.966 -18.272 1.00 92.25 187 LYS A C 1
ATOM 1536 O O . LYS A 1 187 ? 6.074 -11.893 -17.903 1.00 92.25 187 LYS A O 1
ATOM 1541 N N . ALA A 1 188 ? 4.939 -10.005 -17.450 1.00 91.75 188 ALA A N 1
ATOM 1542 C CA . ALA A 1 188 ? 5.227 -10.010 -16.018 1.00 91.75 188 ALA A CA 1
ATOM 1543 C C . ALA A 1 188 ? 4.611 -11.231 -15.323 1.00 91.75 188 ALA A C 1
ATOM 1545 O O . ALA A 1 188 ? 3.509 -11.661 -15.674 1.00 91.75 188 ALA A O 1
ATOM 1546 N N . ILE A 1 189 ? 5.326 -11.776 -14.338 1.00 88.69 189 ILE A N 1
ATOM 1547 C CA . ILE A 1 189 ? 4.821 -12.884 -13.528 1.00 88.69 189 ILE A CA 1
ATOM 1548 C C . ILE A 1 189 ? 3.828 -12.295 -12.522 1.00 88.69 189 ILE A C 1
ATOM 1550 O O . ILE A 1 189 ? 4.180 -11.335 -11.828 1.00 88.69 189 ILE A O 1
ATOM 1554 N N . PRO A 1 190 ? 2.599 -12.832 -12.414 1.00 90.81 190 PRO A N 1
ATOM 1555 C CA . PRO A 1 190 ? 1.616 -12.299 -11.485 1.00 90.81 190 PRO A CA 1
ATOM 1556 C C . PRO A 1 190 ? 2.152 -12.392 -10.058 1.00 90.81 190 PRO A C 1
ATOM 1558 O O . PRO A 1 190 ? 2.645 -13.436 -9.624 1.00 90.81 190 PRO A O 1
ATOM 1561 N N . ARG A 1 191 ? 2.069 -11.278 -9.330 1.00 89.06 191 ARG A N 1
ATOM 1562 C CA . ARG A 1 191 ? 2.443 -11.236 -7.919 1.00 89.06 191 ARG A CA 1
ATOM 1563 C C . ARG A 1 191 ? 1.517 -12.169 -7.131 1.00 89.06 191 ARG A C 1
ATOM 1565 O O . ARG A 1 191 ? 0.311 -12.136 -7.387 1.00 89.06 191 ARG A O 1
ATOM 1572 N N . PRO A 1 192 ? 2.038 -12.961 -6.174 1.00 88.00 192 PRO A N 1
ATOM 1573 C CA . PRO A 1 192 ? 1.210 -13.716 -5.247 1.00 88.00 192 PRO A CA 1
ATOM 1574 C C . PRO A 1 192 ? 0.163 -12.785 -4.644 1.00 88.00 192 PRO A C 1
ATOM 1576 O O . PRO A 1 192 ? 0.506 -11.773 -4.023 1.00 88.00 192 PRO A O 1
ATOM 1579 N N . ARG A 1 193 ? -1.110 -13.080 -4.914 1.00 78.75 193 ARG A N 1
ATOM 1580 C CA . ARG A 1 193 ? -2.209 -12.312 -4.345 1.00 78.75 193 ARG A CA 1
ATOM 1581 C C . ARG A 1 193 ? -2.280 -12.622 -2.858 1.00 78.75 193 ARG A C 1
ATOM 1583 O O . ARG A 1 193 ? -2.060 -13.758 -2.438 1.00 78.75 193 ARG A O 1
ATOM 1590 N N . LYS A 1 194 ? -2.610 -11.602 -2.072 1.00 70.56 194 LYS A N 1
ATOM 1591 C CA . LYS A 1 194 ? -3.116 -11.829 -0.719 1.00 70.56 194 LYS A CA 1
ATOM 1592 C C . LYS A 1 194 ? -4.392 -12.669 -0.879 1.00 70.56 194 LYS A C 1
ATOM 1594 O O . LYS A 1 194 ? -5.129 -12.388 -1.825 1.00 70.56 194 LYS A O 1
ATOM 1599 N N . PRO A 1 195 ? -4.633 -13.705 -0.059 1.00 59.91 195 PRO A N 1
ATOM 1600 C CA .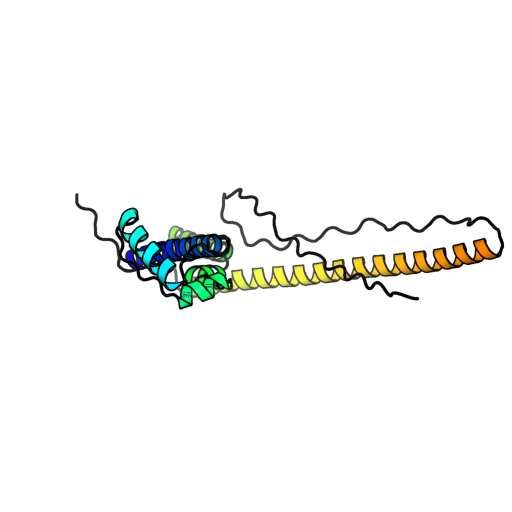 PRO A 1 195 ? -5.848 -14.501 -0.193 1.00 59.91 195 PRO A CA 1
ATOM 1601 C C . PRO A 1 195 ? -7.062 -13.563 -0.146 1.00 59.91 195 PRO A C 1
ATOM 1603 O O . PRO A 1 195 ? -7.223 -12.809 0.806 1.00 59.91 195 PRO A O 1
ATOM 1606 N N . GLU A 1 196 ? -7.838 -13.514 -1.225 1.00 51.31 196 GLU A N 1
ATOM 1607 C CA . GLU A 1 196 ? -8.958 -12.580 -1.338 1.00 51.31 196 GLU A CA 1
ATOM 1608 C C . GLU A 1 196 ? -10.134 -13.062 -0.482 1.00 51.31 196 GLU A C 1
ATOM 1610 O O . GLU A 1 196 ? -10.510 -14.238 -0.509 1.00 51.31 196 GLU A O 1
ATOM 1615 N N . ILE A 1 197 ? -10.720 -12.127 0.267 1.00 43.78 197 ILE A N 1
ATOM 1616 C CA . ILE A 1 197 ? -12.036 -12.265 0.892 1.00 43.78 197 ILE A CA 1
ATOM 1617 C C . ILE A 1 197 ? -13.052 -12.536 -0.214 1.00 43.78 197 ILE A C 1
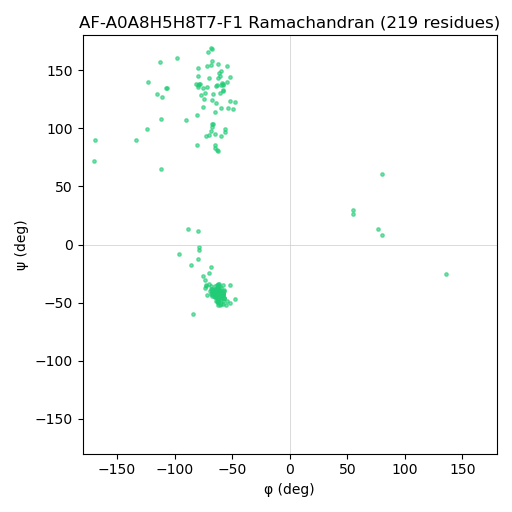ATOM 1619 O O . ILE A 1 197 ? -13.083 -11.834 -1.224 1.00 43.78 197 ILE A O 1
ATOM 1623 N N . GLY A 1 198 ? -13.897 -13.548 -0.024 1.00 47.47 198 GLY A N 1
ATOM 1624 C CA . GLY A 1 198 ? -14.954 -13.871 -0.972 1.00 47.47 198 GLY A CA 1
ATOM 1625 C C . GLY A 1 198 ? -15.815 -12.652 -1.318 1.00 47.47 198 GLY A C 1
ATOM 1626 O O . GLY A 1 198 ? -16.428 -12.053 -0.440 1.00 47.47 198 GLY A O 1
ATOM 1627 N N . GLY A 1 199 ? -15.897 -12.347 -2.614 1.00 42.47 199 GLY A N 1
ATOM 1628 C CA . GLY A 1 199 ? -16.981 -11.560 -3.198 1.00 42.47 199 GLY A CA 1
ATOM 1629 C C . GLY A 1 199 ? -16.875 -10.046 -3.036 1.00 42.47 199 GLY A C 1
ATOM 1630 O O . GLY A 1 199 ? -17.790 -9.423 -2.510 1.00 42.47 199 GLY A O 1
ATOM 1631 N N . SER A 1 200 ? -15.818 -9.440 -3.566 1.00 37.44 200 SER A N 1
ATOM 1632 C CA . SER A 1 200 ? -15.889 -8.055 -4.033 1.00 37.44 200 SER A CA 1
ATOM 1633 C C . SER A 1 200 ? -15.235 -7.983 -5.405 1.00 37.44 200 SER A C 1
ATOM 1635 O O . SER A 1 200 ? -14.029 -7.780 -5.515 1.00 37.44 200 SER A O 1
ATOM 1637 N N . GLU A 1 201 ? -16.037 -8.184 -6.452 1.00 42.16 201 GLU A N 1
ATOM 1638 C CA . GLU A 1 201 ? -15.706 -7.770 -7.819 1.00 42.16 201 GLU A CA 1
ATOM 1639 C C . GLU A 1 201 ? -15.596 -6.237 -7.829 1.00 42.16 201 GLU A C 1
ATOM 1641 O O . GLU A 1 201 ? -16.547 -5.515 -8.109 1.00 42.16 201 GLU A O 1
ATOM 1646 N N . GLY A 1 202 ? -14.440 -5.739 -7.403 1.00 41.47 202 GLY A N 1
ATOM 1647 C CA . GLY A 1 202 ? -14.050 -4.343 -7.486 1.00 41.47 202 GLY A CA 1
ATOM 1648 C C . GLY A 1 202 ? -12.738 -4.292 -8.239 1.00 41.47 202 GLY A C 1
ATOM 1649 O O . GLY A 1 202 ? -11.689 -4.605 -7.683 1.00 41.47 202 GLY A O 1
ATOM 1650 N N . GLU A 1 203 ? -12.826 -3.972 -9.524 1.00 47.94 203 GLU A N 1
ATOM 1651 C CA . GLU A 1 203 ? -11.698 -3.660 -10.391 1.00 47.94 203 GLU A CA 1
ATOM 1652 C C . GLU A 1 203 ? -10.896 -2.507 -9.771 1.00 47.94 203 GLU A C 1
ATOM 1654 O O . GLU A 1 203 ? -11.253 -1.344 -9.925 1.00 47.94 203 GLU A O 1
ATOM 1659 N N . ASP A 1 204 ? -9.819 -2.821 -9.052 1.00 40.97 204 ASP A N 1
ATOM 1660 C CA . ASP A 1 204 ? -8.786 -1.845 -8.693 1.00 40.97 204 ASP A CA 1
ATOM 1661 C C . ASP A 1 204 ? -7.504 -2.206 -9.451 1.00 40.97 204 ASP A C 1
ATOM 1663 O O . ASP A 1 204 ? -6.482 -2.669 -8.937 1.00 40.97 204 ASP A O 1
ATOM 1667 N N . GLU A 1 205 ? -7.633 -2.086 -10.769 1.00 52.81 205 GLU A N 1
ATOM 1668 C CA . GLU A 1 205 ? -6.544 -2.098 -11.725 1.00 52.81 205 GLU A CA 1
ATOM 1669 C C . GLU A 1 205 ? -5.935 -0.697 -11.729 1.00 52.81 205 GLU A C 1
ATOM 1671 O O . GLU A 1 205 ? -6.345 0.121 -12.533 1.00 52.81 205 GLU A O 1
ATOM 1676 N N . LEU A 1 206 ? -4.999 -0.381 -10.824 1.00 51.78 206 LEU A N 1
ATOM 1677 C CA . LEU A 1 206 ? -4.126 0.798 -10.960 1.00 51.78 206 LEU A CA 1
ATOM 1678 C C . LEU A 1 206 ? -2.980 0.766 -9.940 1.00 51.78 206 LEU A C 1
ATOM 1680 O O . LEU A 1 206 ? -3.067 1.311 -8.845 1.00 51.78 206 LEU A O 1
ATOM 1684 N N . GLN A 1 207 ? -1.869 0.150 -10.342 1.00 42.94 207 GLN A N 1
ATOM 1685 C CA . GLN A 1 207 ? -0.509 0.654 -10.097 1.00 42.94 207 GLN A CA 1
ATOM 1686 C C . GLN A 1 207 ? 0.468 -0.187 -10.924 1.00 42.94 207 GLN A C 1
ATOM 1688 O O . GLN A 1 207 ? 1.215 -1.033 -10.432 1.00 42.94 207 GLN A O 1
ATOM 1693 N N . ALA A 1 208 ? 0.427 0.039 -12.238 1.00 45.44 208 ALA A N 1
ATOM 1694 C CA . ALA A 1 208 ? 1.622 -0.122 -13.042 1.00 45.44 208 ALA A CA 1
ATOM 1695 C C . ALA A 1 208 ? 2.589 0.974 -12.578 1.00 45.44 208 ALA A C 1
ATOM 1697 O O . ALA A 1 208 ? 2.372 2.150 -12.860 1.00 45.44 208 ALA A O 1
ATOM 1698 N N . GLU A 1 209 ? 3.598 0.588 -11.798 1.00 46.62 209 GLU A N 1
ATOM 1699 C CA . GLU A 1 209 ? 4.785 1.417 -11.592 1.00 46.62 209 GLU A CA 1
ATOM 1700 C C . GLU A 1 209 ? 5.251 1.892 -12.978 1.00 46.62 209 GLU A C 1
ATOM 1702 O O . GLU A 1 209 ? 5.451 1.040 -13.857 1.00 46.62 209 GLU A O 1
ATOM 1707 N N . PRO A 1 210 ? 5.357 3.210 -13.223 1.00 43.09 210 PRO A N 1
ATOM 1708 C CA . PRO A 1 210 ? 5.939 3.692 -14.458 1.00 43.09 210 PRO A CA 1
ATOM 1709 C C . PRO A 1 210 ? 7.372 3.159 -14.505 1.00 43.09 210 PRO A C 1
ATOM 1711 O O . PRO A 1 210 ? 8.180 3.435 -13.623 1.00 43.09 210 PRO A O 1
ATOM 1714 N N . ASP A 1 211 ? 7.650 2.328 -15.511 1.00 49.50 211 ASP A N 1
ATOM 1715 C CA . ASP A 1 211 ? 9.007 1.976 -15.922 1.00 49.50 211 ASP A CA 1
ATOM 1716 C C . ASP A 1 211 ? 9.627 3.332 -16.309 1.00 49.50 211 ASP A C 1
ATOM 1718 O O . ASP A 1 211 ? 9.364 3.843 -17.399 1.00 49.50 211 ASP A O 1
ATOM 1722 N N . GLU A 1 212 ? 10.319 3.986 -15.366 1.00 45.41 212 GLU A N 1
ATOM 1723 C CA . GLU A 1 212 ? 11.178 5.138 -15.636 1.00 45.41 212 GLU A CA 1
ATOM 1724 C C . GLU A 1 212 ? 12.289 4.640 -16.567 1.00 45.41 212 GLU A C 1
ATOM 1726 O O . GLU A 1 212 ? 13.394 4.288 -16.155 1.00 45.41 212 GLU A O 1
ATOM 1731 N N . GLU A 1 213 ? 11.963 4.555 -17.856 1.00 45.88 213 GLU A N 1
ATOM 1732 C CA . GLU A 1 213 ? 12.934 4.593 -18.931 1.00 45.88 213 GLU A CA 1
ATOM 1733 C C . GLU A 1 213 ? 13.560 5.990 -18.872 1.00 45.88 213 GLU A C 1
ATOM 1735 O O . GLU A 1 213 ? 13.102 6.927 -19.520 1.00 45.88 213 GLU A O 1
ATOM 1740 N N . GLN A 1 214 ? 14.589 6.134 -18.030 1.00 40.75 214 GLN A N 1
ATOM 1741 C CA . GLN A 1 214 ? 15.592 7.178 -18.188 1.00 40.75 214 GLN A CA 1
ATOM 1742 C C . GLN A 1 214 ? 16.178 7.004 -19.589 1.00 40.75 214 GLN A C 1
ATOM 1744 O O . GLN A 1 214 ? 16.993 6.117 -19.847 1.00 40.75 214 GLN A O 1
ATOM 1749 N N . SER A 1 215 ? 15.682 7.818 -20.517 1.00 43.75 215 SER A N 1
ATOM 1750 C CA . SER A 1 215 ? 16.366 8.130 -21.756 1.00 43.75 215 SER A CA 1
ATOM 1751 C C . SER A 1 215 ? 17.632 8.890 -21.378 1.00 43.75 215 SER A C 1
ATOM 1753 O O . SER A 1 215 ? 17.598 10.097 -21.145 1.00 43.75 215 SER A O 1
ATOM 1755 N N . GLU A 1 216 ? 18.744 8.171 -21.268 1.00 47.53 216 GLU A N 1
ATOM 1756 C CA . GLU A 1 216 ? 20.064 8.764 -21.458 1.00 47.53 216 GLU A CA 1
ATOM 1757 C C . GLU A 1 216 ? 20.131 9.215 -22.930 1.00 47.53 216 GLU A C 1
ATOM 1759 O O . GLU A 1 216 ? 20.554 8.471 -23.814 1.00 47.53 216 GLU A O 1
ATOM 1764 N N . GLU A 1 217 ? 19.582 10.402 -23.212 1.00 54.28 217 GLU A N 1
ATOM 1765 C CA . GLU A 1 217 ? 19.962 11.209 -24.371 1.00 54.28 217 GLU A CA 1
ATOM 1766 C C . GLU A 1 217 ? 21.374 11.731 -24.077 1.00 54.28 217 GLU A C 1
ATOM 1768 O O . GLU A 1 217 ? 21.567 12.709 -23.358 1.00 54.28 217 GLU A O 1
ATOM 1773 N N . GLU A 1 218 ? 22.377 10.999 -24.565 1.00 60.66 218 GLU A N 1
ATOM 1774 C CA . GLU A 1 218 ? 23.697 11.563 -24.841 1.00 60.66 218 GLU A CA 1
ATOM 1775 C C . GLU A 1 218 ? 23.534 12.532 -26.022 1.00 60.66 218 GLU A C 1
ATOM 1777 O O . GLU A 1 218 ? 23.463 12.114 -27.180 1.00 60.66 218 GLU A O 1
ATOM 1782 N N . ASP A 1 219 ? 23.413 13.824 -25.707 1.00 56.84 219 ASP A N 1
ATOM 1783 C CA . ASP A 1 219 ? 23.628 14.921 -26.650 1.00 56.84 219 ASP A CA 1
ATOM 1784 C C . ASP A 1 219 ? 25.124 14.956 -27.021 1.00 56.84 219 ASP A C 1
ATOM 1786 O O . ASP A 1 219 ? 25.959 15.431 -26.248 1.00 56.84 219 ASP A O 1
ATOM 1790 N N . ASP A 1 220 ? 25.452 14.428 -28.200 1.00 58.56 220 ASP A N 1
ATOM 1791 C CA . ASP A 1 220 ? 26.673 14.750 -28.947 1.00 58.56 220 ASP A CA 1
ATOM 1792 C C . ASP A 1 220 ? 26.358 15.935 -29.883 1.00 58.56 220 ASP A C 1
ATOM 1794 O O . ASP A 1 220 ? 25.672 15.757 -30.894 1.00 58.56 220 ASP A O 1
ATOM 1798 N N . ASP A 1 221 ? 26.873 17.123 -29.548 1.00 54.38 221 ASP A N 1
ATOM 1799 C CA . ASP A 1 221 ? 27.190 18.233 -30.469 1.00 54.38 221 ASP A CA 1
ATOM 1800 C C . ASP A 1 221 ? 28.420 19.011 -29.953 1.00 54.38 221 ASP A C 1
ATOM 1802 O O . ASP A 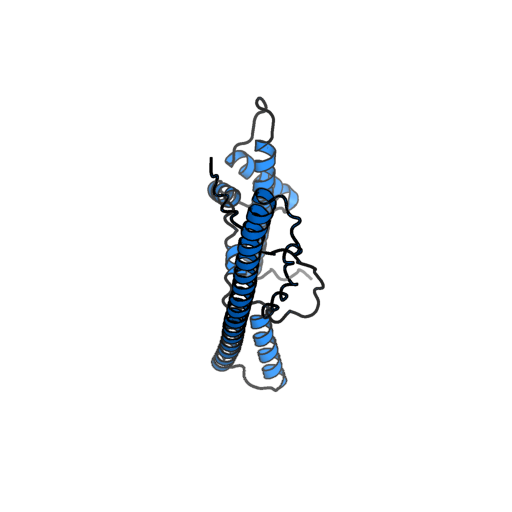1 221 ? 28.447 19.389 -28.754 1.00 54.38 221 ASP A O 1
#

Radius of gyration: 29.74 Å; Cα contacts (8 Å, |Δi|>4): 113; chains: 1; bounding box: 69×69×78 Å

Secondary structure (DSSP, 8-state):
-PPPPPPHHHHHHHHHHHHHHHHHHHHHHHHHHHHS-BTB-PPPHHHHHHHHHHHHHHHT-------HHHHHHHHTTPPPHHHHHHHT-SS-HHHHHHHHHHHHHHHHTT----HHHHHHHHHHHHHHHHHHHHHHHHHHHHHHHHHHHHHHHHHHHHHHHHHHHHHHHHTTPPP-SPPP-PPPPPPPPPPPPPPPPS-----------------------

Solvent-accessible surface area (backbone atoms only — not comparable to full-atom values): 13688 Å² total; per-residue (Å²): 135,83,78,78,81,77,56,70,69,59,52,51,51,53,50,50,52,52,52,50,55,50,50,53,52,40,49,53,54,49,57,53,44,70,69,52,64,95,86,63,91,63,70,51,67,63,53,43,31,52,55,44,34,57,47,35,39,72,75,74,67,43,90,63,86,66,59,53,68,60,51,52,41,43,72,72,68,48,72,51,70,68,60,47,49,65,74,62,44,96,53,55,71,31,57,48,49,52,49,50,52,51,50,54,49,38,54,74,74,70,45,83,86,46,73,65,58,55,49,51,52,50,49,52,55,52,49,54,52,52,50,49,51,51,54,50,52,53,54,49,49,53,51,50,50,54,54,50,50,55,50,50,55,47,51,53,50,41,54,55,48,52,52,51,44,53,52,22,57,76,71,71,47,81,67,88,70,78,82,77,77,84,76,88,79,84,78,83,77,80,72,82,70,72,56,74,71,88,86,70,98,64,91,79,85,80,79,81,75,77,81,79,75,77,74,82,75,80,83,87,130